Protein AF-A0A7S1F5T5-F1 (afdb_monomer)

pLDDT: mean 71.56, std 17.37, range [38.38, 96.25]

Mean predicted aligned error: 17.56 Å

Sequence (233 aa):
KTSRLALTGWRGLLNVFAMARTAHLLMALTLHSAGLVGAMKEPLITADAAYTTGAVFLDLVDIVKGKVVSAAEPLLTNIPAEHRESLSAGFTSAQVAALQVKATLVVNSAPVVSVITAKADEVTAFVAGRLEELSPNSKGLVPKNTADFVVFAAYMLVFVLTCLNISFRVLRFVFCSCLCRCCCKKRAPKEKKVKDVKPVPASVQKAEAAMGKKEAPKAANPPKPHSKKKQAK

Organism: Noctiluca scintillans (NCBI:txid2966)

Structure (mmCIF, N/CA/C/O backbone):
data_AF-A0A7S1F5T5-F1
#
_entry.id   AF-A0A7S1F5T5-F1
#
loop_
_atom_site.group_PDB
_atom_site.id
_atom_site.type_symbol
_atom_site.label_atom_id
_atom_site.label_alt_id
_atom_site.label_comp_id
_atom_site.label_asym_id
_atom_site.label_entity_id
_atom_site.label_seq_id
_atom_site.pdbx_PDB_ins_code
_atom_site.Cartn_x
_atom_site.Cartn_y
_atom_site.Cartn_z
_atom_site.occupancy
_atom_site.B_iso_or_equiv
_atom_site.auth_seq_id
_atom_site.auth_comp_id
_atom_site.auth_asym_id
_atom_site.auth_atom_id
_atom_site.pdbx_PDB_model_num
ATOM 1 N N . LYS A 1 1 ? -45.971 17.306 -8.514 1.00 50.94 1 LYS A N 1
ATOM 2 C CA . LYS A 1 1 ? -44.704 17.826 -9.096 1.00 50.94 1 LYS A CA 1
ATOM 3 C C . LYS A 1 1 ? -43.490 17.667 -8.162 1.00 50.94 1 LYS A C 1
ATOM 5 O O . LYS A 1 1 ? -42.379 17.627 -8.661 1.00 50.94 1 LYS A O 1
ATOM 10 N N . THR A 1 2 ? -43.671 17.472 -6.853 1.00 49.19 2 THR A N 1
ATOM 11 C CA . THR A 1 2 ? -42.594 17.359 -5.844 1.00 49.19 2 THR A CA 1
ATOM 12 C C . THR A 1 2 ? -41.838 16.021 -5.803 1.00 49.19 2 THR A C 1
ATOM 14 O O . THR A 1 2 ? -40.749 15.953 -5.249 1.00 49.19 2 THR A O 1
ATOM 17 N N . SER A 1 3 ? -42.336 14.954 -6.433 1.00 48.75 3 SER A N 1
ATOM 18 C CA . SER A 1 3 ? -41.695 13.627 -6.408 1.00 48.75 3 SER A CA 1
ATOM 19 C C . SER A 1 3 ? -40.540 13.428 -7.404 1.00 48.75 3 SER A C 1
ATOM 21 O O . SER A 1 3 ? -39.858 12.411 -7.323 1.00 48.75 3 SER A O 1
ATOM 23 N N . ARG A 1 4 ? -40.283 14.370 -8.328 1.00 50.44 4 ARG A N 1
ATOM 24 C CA . ARG A 1 4 ? -39.157 14.263 -9.284 1.00 50.44 4 ARG A CA 1
ATOM 25 C C . ARG A 1 4 ? -37.827 14.818 -8.758 1.00 50.44 4 ARG A C 1
ATOM 27 O O . ARG A 1 4 ? -36.795 14.465 -9.310 1.00 50.44 4 ARG A O 1
ATOM 34 N N . LEU A 1 5 ? -37.831 15.609 -7.682 1.00 51.16 5 LEU A N 1
ATOM 35 C CA . LEU A 1 5 ? -36.608 16.202 -7.114 1.00 51.16 5 LEU A CA 1
ATOM 36 C C . LEU A 1 5 ? -35.839 15.259 -6.169 1.00 51.16 5 LEU A C 1
ATOM 38 O O . LEU A 1 5 ? -34.647 15.442 -5.969 1.00 51.16 5 LEU A O 1
ATOM 42 N N . ALA A 1 6 ? -36.472 14.209 -5.635 1.00 51.22 6 ALA A N 1
ATOM 43 C CA . ALA A 1 6 ? -35.798 13.261 -4.736 1.00 51.22 6 ALA A CA 1
ATOM 44 C C . ALA A 1 6 ? -34.935 12.208 -5.469 1.00 51.22 6 ALA A C 1
ATOM 46 O O . ALA A 1 6 ? -34.083 11.567 -4.859 1.00 51.22 6 ALA A O 1
ATOM 47 N N . LEU A 1 7 ? -35.139 12.016 -6.777 1.00 51.56 7 LEU A N 1
ATOM 48 C CA . LEU A 1 7 ? -34.449 10.984 -7.564 1.00 51.56 7 LEU A CA 1
ATOM 49 C C . LEU A 1 7 ? -33.056 11.410 -8.056 1.00 51.56 7 LEU A C 1
ATOM 51 O O . LEU A 1 7 ? -32.227 10.548 -8.340 1.00 51.56 7 LEU A O 1
ATOM 55 N N . THR A 1 8 ? -32.764 12.710 -8.126 1.00 52.06 8 THR A N 1
ATOM 56 C CA . THR A 1 8 ? -31.461 13.221 -8.584 1.00 52.06 8 THR A CA 1
ATOM 57 C C . THR A 1 8 ? -30.376 13.117 -7.509 1.00 52.06 8 THR A C 1
ATOM 59 O O . THR A 1 8 ? -29.245 12.763 -7.835 1.00 52.06 8 THR A O 1
ATOM 62 N N . GLY A 1 9 ? -30.714 13.286 -6.224 1.00 51.28 9 GLY A N 1
ATOM 63 C CA . GLY A 1 9 ? -29.760 13.118 -5.115 1.00 51.28 9 GLY A CA 1
ATOM 64 C C . GLY A 1 9 ? -29.233 11.683 -4.946 1.00 51.28 9 GLY A C 1
ATOM 65 O O . GLY A 1 9 ? -28.115 11.473 -4.483 1.00 51.28 9 GLY A O 1
ATOM 66 N N . TRP A 1 10 ? -29.993 10.673 -5.381 1.00 52.78 10 TRP A N 1
ATOM 67 C CA . TRP A 1 10 ? -29.592 9.264 -5.261 1.00 52.78 10 TRP A CA 1
ATOM 68 C C . TRP A 1 10 ? -28.560 8.807 -6.298 1.00 52.78 10 TRP A C 1
ATOM 70 O O . TRP A 1 10 ? -27.804 7.876 -6.020 1.00 52.78 10 TRP A O 1
ATOM 80 N N . ARG A 1 11 ? -28.468 9.469 -7.460 1.00 53.84 11 ARG A N 1
ATOM 81 C CA . ARG A 1 11 ? -27.432 9.150 -8.459 1.00 53.84 11 ARG A CA 1
ATOM 82 C C . ARG A 1 11 ? -26.030 9.570 -8.004 1.00 53.84 11 ARG A C 1
ATOM 84 O O . ARG A 1 11 ? -25.077 8.861 -8.304 1.00 53.84 11 ARG A O 1
ATOM 91 N N . GLY A 1 12 ? -25.906 10.646 -7.222 1.00 55.09 12 GLY A N 1
ATOM 92 C CA . GLY A 1 12 ? -24.616 11.082 -6.669 1.00 55.09 12 GLY A CA 1
ATOM 93 C C . GLY A 1 12 ? -24.019 10.075 -5.679 1.00 55.09 12 GLY A C 1
ATOM 94 O O . GLY A 1 12 ? -22.840 9.747 -5.762 1.00 55.09 12 GLY A O 1
ATOM 95 N N . LEU A 1 13 ? -24.849 9.500 -4.802 1.00 54.44 13 LEU A N 1
ATOM 96 C CA . LEU A 1 13 ? -24.412 8.500 -3.818 1.00 54.44 13 LEU A CA 1
ATOM 97 C C . LEU A 1 13 ? -23.950 7.184 -4.462 1.00 54.44 13 LEU A C 1
ATOM 99 O O . LEU A 1 13 ? -23.000 6.573 -3.982 1.00 54.44 13 LEU A O 1
ATOM 103 N N . LEU A 1 14 ? -24.570 6.759 -5.568 1.00 55.41 14 LEU A N 1
ATOM 104 C CA . LEU A 1 14 ? -24.138 5.565 -6.306 1.00 55.41 14 LEU A CA 1
ATOM 105 C C . LEU A 1 14 ? -22.739 5.728 -6.923 1.00 55.41 14 LEU A C 1
ATOM 107 O O . LEU A 1 14 ? -21.976 4.764 -6.925 1.00 55.41 14 LEU A O 1
ATOM 111 N N . ASN A 1 15 ? -22.369 6.937 -7.358 1.00 58.38 15 ASN A N 1
ATOM 112 C CA . ASN A 1 15 ? -21.024 7.214 -7.869 1.00 58.38 15 ASN A CA 1
ATOM 113 C C . ASN A 1 15 ? -19.963 7.202 -6.760 1.00 58.38 15 ASN A C 1
ATOM 115 O O . ASN A 1 15 ? -18.868 6.695 -6.983 1.00 58.38 15 ASN A O 1
ATOM 119 N N . VAL A 1 16 ? -20.289 7.669 -5.550 1.00 59.72 16 VAL A N 1
ATOM 120 C CA . VAL A 1 16 ? -19.374 7.575 -4.395 1.00 59.72 16 VAL A CA 1
ATOM 121 C C . VAL A 1 16 ? -19.143 6.114 -4.000 1.00 59.72 16 VAL A C 1
ATOM 123 O O . VAL A 1 16 ? -18.013 5.724 -3.727 1.00 59.72 16 VAL A O 1
ATOM 126 N N . PHE A 1 17 ? -20.177 5.269 -4.050 1.00 58.19 17 PHE A N 1
ATOM 127 C CA . PHE A 1 17 ? -20.016 3.830 -3.821 1.00 58.19 17 PHE A CA 1
ATOM 128 C C . PHE A 1 17 ? -19.243 3.125 -4.939 1.00 58.19 17 PHE A C 1
ATOM 130 O O . PHE A 1 17 ?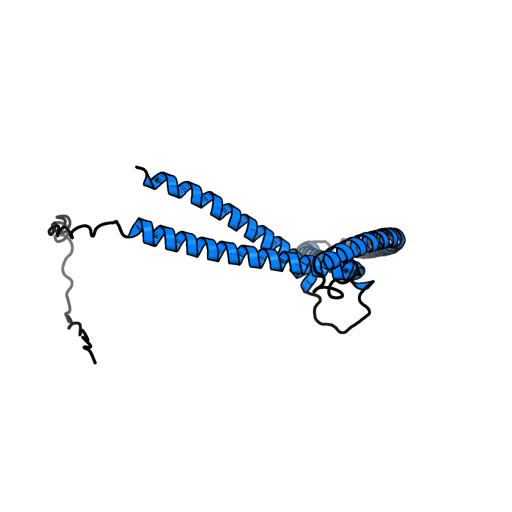 -18.494 2.197 -4.645 1.00 58.19 17 PHE A O 1
ATOM 137 N N . ALA A 1 18 ? -19.394 3.546 -6.198 1.00 64.25 18 ALA A N 1
ATOM 138 C CA . ALA A 1 18 ? -18.599 3.023 -7.308 1.00 64.25 18 ALA A CA 1
ATOM 139 C C . ALA A 1 18 ? -17.115 3.394 -7.156 1.00 64.25 18 ALA A C 1
ATOM 141 O O . ALA A 1 18 ? -16.267 2.516 -7.280 1.00 64.25 18 ALA A O 1
ATOM 142 N N . MET A 1 19 ? -16.821 4.644 -6.780 1.00 66.44 19 MET A N 1
ATOM 143 C CA . MET A 1 19 ? -15.468 5.127 -6.475 1.00 66.44 19 MET A CA 1
ATOM 144 C C . MET A 1 19 ? -14.861 4.430 -5.249 1.00 66.44 19 MET A C 1
ATOM 146 O O . MET A 1 19 ? -13.696 4.055 -5.255 1.00 66.44 19 MET A O 1
ATOM 150 N N . ALA A 1 20 ? -15.650 4.192 -4.198 1.00 62.16 20 ALA A N 1
ATOM 151 C CA . ALA A 1 20 ? -15.191 3.440 -3.032 1.00 62.16 20 ALA A CA 1
ATOM 152 C C . ALA A 1 20 ? -14.924 1.967 -3.374 1.00 62.16 20 ALA A C 1
ATOM 154 O O . ALA A 1 20 ? -14.008 1.367 -2.825 1.00 62.16 20 ALA A O 1
ATOM 155 N N . ARG A 1 21 ? -15.689 1.379 -4.305 1.00 67.88 21 ARG A N 1
ATOM 156 C CA . ARG A 1 21 ? -15.453 0.018 -4.807 1.00 67.88 21 ARG A CA 1
ATOM 157 C C . ARG A 1 21 ? -14.204 -0.070 -5.669 1.00 67.88 21 ARG A C 1
ATOM 159 O O . ARG A 1 21 ? -13.474 -1.040 -5.527 1.00 67.88 21 ARG A O 1
ATOM 166 N N . THR A 1 22 ? -13.952 0.908 -6.536 1.00 68.75 22 THR A N 1
ATOM 167 C CA . THR A 1 22 ? -12.720 0.945 -7.332 1.00 68.75 22 THR A CA 1
ATOM 168 C C . THR A 1 22 ? -11.509 1.220 -6.451 1.00 68.75 22 THR A C 1
ATOM 170 O O . THR A 1 22 ? -10.505 0.544 -6.620 1.00 68.75 22 THR A O 1
ATOM 173 N N . ALA A 1 23 ? -11.616 2.096 -5.447 1.00 65.00 23 ALA A N 1
ATOM 174 C CA . ALA A 1 23 ? -10.567 2.304 -4.448 1.00 65.00 23 ALA A CA 1
ATOM 175 C C . ALA A 1 23 ? -10.324 1.051 -3.591 1.00 65.00 23 ALA A C 1
ATOM 177 O O . ALA A 1 23 ? -9.176 0.690 -3.357 1.00 65.00 23 ALA A O 1
ATOM 178 N N . HIS A 1 24 ? -11.379 0.334 -3.181 1.00 56.94 24 HIS A N 1
ATOM 179 C CA . HIS A 1 24 ? -11.231 -0.952 -2.496 1.00 56.94 24 HIS A CA 1
ATOM 180 C C . HIS A 1 24 ? -10.644 -2.030 -3.396 1.00 56.94 24 HIS A C 1
ATOM 182 O O . HIS A 1 24 ? -9.874 -2.835 -2.900 1.00 56.94 24 HIS A O 1
ATOM 188 N N . LEU A 1 25 ? -10.981 -2.063 -4.686 1.00 62.38 25 LEU A N 1
ATOM 189 C CA . LEU A 1 25 ? -10.372 -2.993 -5.632 1.00 62.38 25 LEU A CA 1
ATOM 190 C C . LEU A 1 25 ? -8.906 -2.643 -5.876 1.00 62.38 25 LEU A C 1
ATOM 192 O O . LEU A 1 25 ? -8.101 -3.557 -5.929 1.00 62.38 25 LEU A O 1
ATOM 196 N N . LEU A 1 26 ? -8.541 -1.360 -5.940 1.00 61.84 26 LEU A N 1
ATOM 197 C CA . LEU A 1 26 ? -7.146 -0.931 -6.052 1.00 61.84 26 LEU A CA 1
ATOM 198 C C . LEU A 1 26 ? -6.357 -1.290 -4.786 1.00 61.84 26 LEU A C 1
ATOM 200 O O . LEU A 1 26 ? -5.285 -1.868 -4.887 1.00 61.84 26 LEU A O 1
ATOM 204 N N . MET A 1 27 ? -6.924 -1.023 -3.606 1.00 63.75 27 MET A N 1
ATOM 205 C CA . MET A 1 27 ? -6.336 -1.386 -2.311 1.00 63.75 27 MET A CA 1
ATOM 206 C C . MET A 1 27 ? -6.298 -2.900 -2.093 1.00 63.75 27 MET A C 1
ATOM 208 O O . MET A 1 27 ? -5.375 -3.409 -1.479 1.00 63.75 27 MET A O 1
ATOM 212 N N . ALA A 1 28 ? -7.284 -3.646 -2.592 1.00 56.03 28 ALA A N 1
ATOM 213 C CA . ALA A 1 28 ? -7.287 -5.103 -2.546 1.00 56.03 28 ALA A CA 1
ATOM 214 C C . ALA A 1 28 ? -6.322 -5.700 -3.570 1.00 56.03 28 ALA A C 1
ATOM 216 O O . ALA A 1 28 ? -5.812 -6.782 -3.314 1.00 56.03 28 ALA A O 1
ATOM 217 N N . LEU A 1 29 ? -6.054 -5.016 -4.687 1.00 52.31 29 LEU A N 1
ATOM 218 C CA . LEU A 1 29 ? -5.034 -5.399 -5.660 1.00 52.31 29 LEU A CA 1
ATOM 219 C C . LEU A 1 29 ? -3.632 -5.150 -5.089 1.00 52.31 29 LEU A C 1
ATOM 221 O O . LEU A 1 29 ? -2.780 -6.021 -5.218 1.00 52.31 29 LEU A O 1
ATOM 225 N N . THR A 1 30 ? -3.418 -4.030 -4.384 1.00 53.22 30 THR A N 1
ATOM 226 C CA . THR A 1 30 ? -2.159 -3.767 -3.664 1.00 53.22 30 THR A CA 1
ATOM 227 C C . THR A 1 30 ? -1.983 -4.684 -2.448 1.00 53.22 30 THR A C 1
ATOM 229 O O . THR A 1 30 ? -0.871 -5.138 -2.182 1.00 53.22 30 THR A O 1
ATOM 232 N N . LEU A 1 31 ? -3.065 -5.045 -1.744 1.00 44.75 31 LEU A N 1
ATOM 233 C CA . LEU A 1 31 ? -3.016 -6.058 -0.682 1.00 44.75 31 LEU A CA 1
ATOM 234 C C . LEU A 1 31 ? -2.881 -7.487 -1.221 1.00 44.75 31 LEU A C 1
ATOM 236 O O . LEU A 1 31 ? -2.233 -8.292 -0.572 1.00 44.75 31 LEU A O 1
ATOM 240 N N . HIS A 1 32 ? -3.446 -7.834 -2.383 1.00 46.59 32 HIS A N 1
ATOM 241 C CA . HIS A 1 32 ? -3.243 -9.156 -2.993 1.00 46.59 32 HIS A CA 1
ATOM 242 C C . HIS A 1 32 ? -1.825 -9.314 -3.538 1.00 46.59 32 HIS A C 1
ATOM 244 O O . HIS A 1 32 ? -1.282 -10.410 -3.444 1.00 46.59 32 HIS A O 1
ATOM 250 N N . SER A 1 33 ? -1.183 -8.239 -4.014 1.00 45.12 33 SER A N 1
ATOM 251 C CA . SER A 1 33 ? 0.262 -8.271 -4.276 1.00 45.12 33 SER A CA 1
ATOM 252 C C . SER A 1 33 ? 1.097 -8.420 -2.999 1.00 45.12 33 SER A C 1
ATOM 254 O O . SER A 1 33 ? 2.216 -8.907 -3.074 1.00 45.12 33 SER A O 1
ATOM 256 N N . ALA A 1 34 ? 0.557 -8.059 -1.830 1.00 43.69 34 ALA A N 1
ATOM 257 C CA . ALA A 1 34 ? 1.196 -8.307 -0.534 1.00 43.69 34 ALA A CA 1
ATOM 258 C C . ALA A 1 34 ? 0.808 -9.666 0.095 1.00 43.69 34 ALA A C 1
ATOM 260 O O . ALA A 1 34 ? 1.515 -10.162 0.964 1.00 43.69 34 ALA A O 1
ATOM 261 N N . GLY A 1 35 ? -0.308 -10.274 -0.327 1.00 38.38 35 GLY A N 1
ATOM 262 C CA . GLY A 1 35 ? -0.918 -11.457 0.291 1.00 38.38 35 GLY A CA 1
ATOM 263 C C . GLY A 1 35 ? -0.705 -12.782 -0.447 1.00 38.38 35 GLY A C 1
ATOM 264 O O . GLY A 1 35 ? -1.136 -13.815 0.057 1.00 38.38 35 GLY A O 1
ATOM 265 N N . LEU A 1 36 ? -0.044 -12.790 -1.613 1.00 39.41 36 LEU A N 1
ATOM 266 C CA . LEU A 1 36 ? 0.298 -14.033 -2.325 1.00 39.41 36 LEU A CA 1
ATOM 267 C C . LEU A 1 36 ? 1.566 -14.731 -1.790 1.00 39.41 36 LEU A C 1
ATOM 269 O O . LEU A 1 36 ? 1.992 -15.735 -2.353 1.00 39.41 36 LEU A O 1
ATOM 273 N N . VAL A 1 37 ? 2.154 -14.235 -0.697 1.00 45.84 37 VAL A N 1
ATOM 274 C CA . VAL A 1 37 ? 3.336 -14.819 -0.038 1.00 45.84 37 VAL A CA 1
ATOM 275 C C . VAL A 1 37 ? 2.926 -15.376 1.324 1.00 45.84 37 VAL A C 1
ATOM 277 O O . VAL A 1 37 ? 3.323 -14.899 2.380 1.00 45.84 37 VAL A O 1
ATOM 280 N N . GLY A 1 38 ? 2.039 -16.365 1.299 1.00 42.47 38 GLY A N 1
ATOM 281 C CA . GLY A 1 38 ? 1.453 -16.946 2.502 1.00 42.47 38 GLY A CA 1
ATOM 282 C C . GLY A 1 38 ? 1.386 -18.461 2.442 1.00 42.47 38 GLY A C 1
ATOM 283 O O . GLY A 1 38 ? 0.304 -19.000 2.631 1.00 42.47 38 GLY A O 1
ATOM 284 N N . ALA A 1 39 ? 2.502 -19.133 2.137 1.00 42.06 39 ALA A N 1
ATOM 285 C CA . ALA A 1 39 ? 2.738 -20.538 2.495 1.00 42.06 39 ALA A CA 1
ATOM 286 C C . ALA A 1 39 ? 4.144 -21.007 2.075 1.00 42.06 39 ALA A C 1
ATOM 288 O O . ALA A 1 39 ? 4.245 -21.828 1.174 1.00 42.06 39 ALA A O 1
ATOM 289 N N . MET A 1 40 ? 5.221 -20.550 2.723 1.00 40.50 40 MET A N 1
ATOM 290 C CA . MET A 1 40 ? 6.436 -21.366 2.900 1.00 40.50 40 MET A CA 1
ATOM 291 C C . MET A 1 40 ? 7.117 -21.010 4.229 1.00 40.50 40 MET A C 1
ATOM 293 O O . MET A 1 40 ? 7.079 -19.868 4.670 1.00 40.50 40 MET A O 1
ATOM 297 N N . LYS A 1 41 ? 7.631 -22.053 4.890 1.00 38.53 41 LYS A N 1
ATOM 298 C CA . LYS A 1 41 ? 8.179 -22.099 6.256 1.00 38.53 41 LYS A CA 1
ATOM 299 C C . LYS A 1 41 ? 9.201 -20.999 6.558 1.00 38.53 41 LYS A C 1
ATOM 301 O O . LYS A 1 41 ? 10.011 -20.676 5.701 1.00 38.53 41 LYS A O 1
ATOM 306 N N . GLU A 1 42 ? 9.158 -20.542 7.812 1.00 45.47 4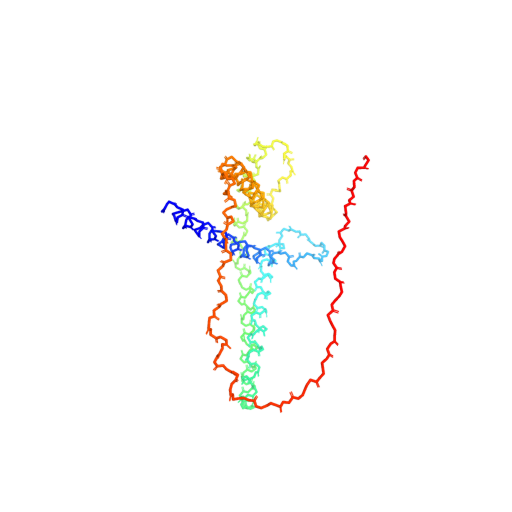2 GLU A N 1
ATOM 307 C CA . GLU A 1 42 ? 10.038 -19.573 8.487 1.00 45.47 42 GLU A CA 1
ATOM 308 C C . GLU A 1 42 ? 11.456 -19.443 7.903 1.00 45.47 42 GLU A C 1
ATOM 310 O O . GLU A 1 42 ? 12.244 -20.393 7.938 1.00 45.47 42 GLU A O 1
ATOM 315 N N . PRO A 1 43 ? 11.820 -18.212 7.510 1.00 40.25 43 PRO A N 1
ATOM 316 C CA . PRO A 1 43 ? 13.066 -17.620 7.978 1.00 40.25 43 PRO A CA 1
ATOM 317 C C . PRO A 1 43 ? 12.848 -16.199 8.542 1.00 40.25 43 PRO A C 1
ATOM 319 O O . PRO A 1 43 ? 11.820 -15.562 8.340 1.00 40.25 43 PRO A O 1
ATOM 322 N N . LEU A 1 44 ? 13.819 -15.741 9.333 1.00 39.12 44 LEU A N 1
ATOM 323 C CA . LEU A 1 44 ? 13.809 -14.540 10.179 1.00 39.12 44 LEU A CA 1
ATOM 324 C C . LEU A 1 44 ? 13.261 -13.258 9.490 1.00 39.12 44 LEU A C 1
ATOM 326 O O . LEU A 1 44 ? 13.849 -12.720 8.553 1.00 39.12 44 LEU A O 1
ATOM 330 N N . ILE A 1 45 ? 12.158 -12.728 10.035 1.00 47.09 45 ILE A N 1
ATOM 331 C CA . ILE A 1 45 ? 11.192 -11.803 9.401 1.00 47.09 45 ILE A CA 1
ATOM 332 C C . ILE A 1 45 ? 11.484 -10.314 9.682 1.00 47.09 45 ILE A C 1
ATOM 334 O O . ILE A 1 45 ? 10.626 -9.596 10.180 1.00 47.09 45 ILE A O 1
ATOM 338 N N . THR A 1 46 ? 12.671 -9.784 9.386 1.00 46.94 46 THR A N 1
ATOM 339 C CA . THR A 1 46 ? 12.837 -8.306 9.450 1.00 46.94 46 THR A CA 1
ATOM 340 C C . THR A 1 46 ? 13.625 -7.703 8.299 1.00 46.94 46 THR A C 1
ATOM 342 O O . THR A 1 46 ? 13.269 -6.624 7.831 1.00 46.94 46 THR A O 1
ATOM 345 N N . ALA A 1 47 ? 14.604 -8.416 7.743 1.00 46.19 47 ALA A N 1
ATOM 346 C CA . ALA A 1 47 ? 15.226 -8.021 6.477 1.00 46.19 47 ALA A CA 1
ATOM 347 C C . ALA A 1 47 ? 14.385 -8.446 5.260 1.00 46.19 47 ALA A C 1
ATOM 349 O O . ALA A 1 47 ? 14.431 -7.796 4.214 1.00 46.19 47 ALA A O 1
ATOM 350 N N . ASP A 1 48 ? 13.581 -9.505 5.405 1.00 47.31 48 ASP A N 1
ATOM 351 C CA . ASP A 1 48 ? 12.910 -10.113 4.265 1.00 47.31 48 ASP A CA 1
ATOM 352 C C . ASP A 1 48 ? 11.795 -9.227 3.713 1.00 47.31 48 ASP A C 1
ATOM 354 O O . ASP A 1 48 ? 11.693 -9.115 2.509 1.00 47.31 48 ASP A O 1
ATOM 358 N N . ALA A 1 49 ? 11.030 -8.470 4.509 1.00 47.06 49 ALA A N 1
ATOM 359 C CA . ALA A 1 49 ? 9.918 -7.656 3.984 1.00 47.06 49 ALA A CA 1
ATOM 360 C C . ALA A 1 49 ? 10.353 -6.575 2.959 1.00 47.06 49 ALA A C 1
ATOM 362 O O . ALA A 1 49 ? 9.641 -6.311 1.982 1.00 47.06 49 ALA A O 1
ATOM 363 N N . ALA A 1 50 ? 11.547 -5.993 3.127 1.00 45.50 50 ALA A N 1
ATOM 364 C CA . ALA A 1 50 ? 12.132 -5.050 2.165 1.00 45.50 50 ALA A CA 1
ATOM 365 C C . ALA A 1 50 ? 12.681 -5.771 0.918 1.00 45.50 50 ALA A C 1
ATOM 367 O O . ALA A 1 50 ? 12.512 -5.303 -0.209 1.00 45.50 50 ALA A O 1
ATOM 368 N N . TYR A 1 51 ? 13.260 -6.960 1.100 1.00 48.75 51 TYR A N 1
ATOM 369 C CA . TYR A 1 51 ? 13.635 -7.840 -0.009 1.00 48.75 51 TYR A CA 1
ATOM 370 C C . TYR A 1 51 ? 12.412 -8.436 -0.728 1.00 48.75 51 TYR A C 1
ATOM 372 O O . TYR A 1 51 ? 12.458 -8.650 -1.936 1.00 48.75 51 TYR A O 1
ATOM 380 N N . THR A 1 52 ? 11.284 -8.598 -0.035 1.00 51.03 52 THR A N 1
ATOM 381 C CA . THR A 1 52 ? 10.029 -9.163 -0.542 1.00 51.03 52 THR A CA 1
ATOM 382 C C . THR A 1 52 ? 9.289 -8.132 -1.380 1.00 51.03 52 THR A C 1
ATOM 384 O O . THR A 1 52 ? 8.720 -8.474 -2.406 1.00 51.03 52 THR A O 1
ATOM 387 N N . THR A 1 53 ? 9.346 -6.843 -1.029 1.00 51.25 53 THR A N 1
ATOM 388 C CA . THR A 1 53 ? 8.870 -5.779 -1.935 1.00 51.25 53 THR A CA 1
ATOM 389 C C . THR A 1 53 ? 9.727 -5.708 -3.197 1.00 51.25 53 THR A C 1
ATOM 391 O O . THR A 1 53 ? 9.186 -5.544 -4.290 1.00 51.25 53 THR A O 1
ATOM 394 N N . GLY A 1 54 ? 11.041 -5.933 -3.075 1.00 54.81 54 GLY A N 1
ATOM 395 C CA . GLY A 1 54 ? 11.913 -6.204 -4.218 1.00 54.81 54 GLY A CA 1
ATOM 396 C C . GLY A 1 54 ? 11.442 -7.413 -5.035 1.00 54.81 54 GLY A C 1
ATOM 397 O O . GLY A 1 54 ? 11.315 -7.301 -6.250 1.00 54.81 54 GLY A O 1
ATOM 398 N N . ALA A 1 55 ? 11.104 -8.527 -4.383 1.00 58.34 55 ALA A N 1
ATOM 399 C CA . ALA A 1 55 ? 10.577 -9.732 -5.023 1.00 58.34 55 ALA A CA 1
ATOM 400 C C . ALA A 1 55 ? 9.238 -9.486 -5.737 1.00 58.34 55 ALA A C 1
ATOM 402 O O . ALA A 1 55 ? 9.081 -9.932 -6.861 1.00 58.34 55 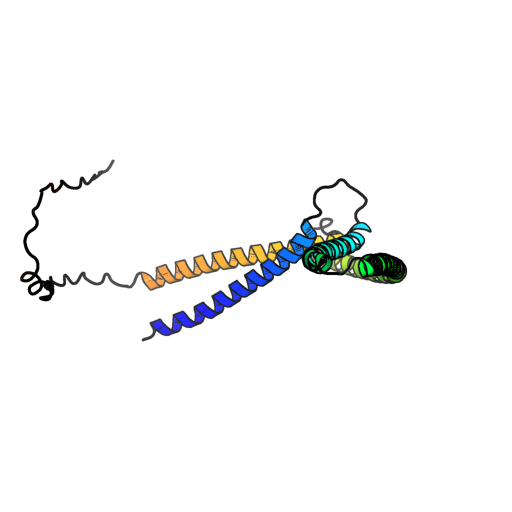ALA A O 1
ATOM 403 N N . VAL A 1 56 ? 8.327 -8.680 -5.183 1.00 57.62 56 VAL A N 1
ATOM 404 C CA . VAL A 1 56 ? 7.068 -8.292 -5.851 1.00 57.62 56 VAL A CA 1
ATOM 405 C C . VAL A 1 56 ? 7.338 -7.455 -7.104 1.00 57.62 56 VAL A C 1
ATOM 407 O O . VAL A 1 56 ? 6.689 -7.642 -8.133 1.00 57.62 56 VAL A O 1
ATOM 410 N N . PHE A 1 57 ? 8.311 -6.541 -7.056 1.00 60.25 57 PHE A N 1
ATOM 411 C CA . PHE A 1 57 ? 8.747 -5.818 -8.252 1.00 60.25 57 PHE A CA 1
ATOM 412 C C . PHE A 1 57 ? 9.405 -6.749 -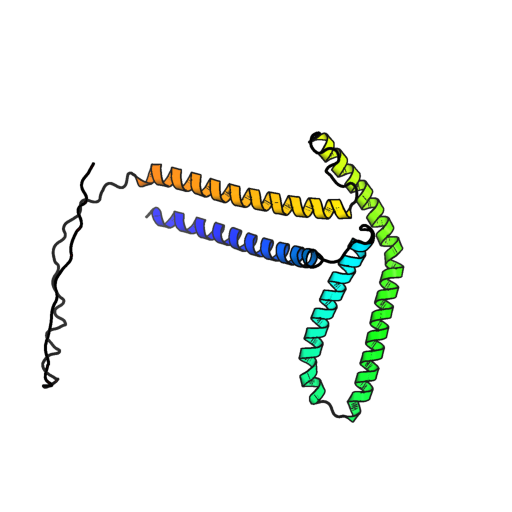9.274 1.00 60.25 57 PHE A C 1
ATOM 414 O O . PHE A 1 57 ? 9.192 -6.577 -10.472 1.00 60.25 57 PHE A O 1
ATOM 421 N N . LEU A 1 58 ? 10.187 -7.732 -8.823 1.00 68.31 58 LEU A N 1
ATOM 422 C CA . LEU A 1 58 ? 10.796 -8.742 -9.687 1.00 68.31 58 LEU A CA 1
ATOM 423 C C . LEU A 1 58 ? 9.734 -9.641 -10.333 1.00 68.31 58 LEU A C 1
ATOM 425 O O . LEU A 1 58 ? 9.775 -9.804 -11.547 1.00 68.31 58 LEU A O 1
ATOM 429 N N . ASP A 1 59 ? 8.736 -10.092 -9.579 1.00 71.88 59 ASP A N 1
ATOM 430 C CA . ASP A 1 59 ? 7.589 -10.859 -10.069 1.00 71.88 59 ASP A CA 1
ATOM 431 C C . ASP A 1 59 ? 6.767 -10.046 -11.069 1.00 71.88 59 ASP A C 1
ATOM 433 O O . ASP A 1 59 ? 6.376 -10.551 -12.119 1.00 71.88 59 ASP A O 1
ATOM 437 N N . LEU A 1 60 ? 6.537 -8.755 -10.804 1.00 62.56 60 LEU A N 1
ATOM 438 C CA . LEU A 1 60 ? 5.858 -7.873 -11.752 1.00 62.56 60 LEU A CA 1
ATOM 439 C C . LEU A 1 60 ? 6.672 -7.718 -13.041 1.00 62.56 60 LEU A C 1
ATOM 441 O O . LEU A 1 60 ? 6.113 -7.769 -14.137 1.00 62.56 60 LEU A O 1
ATOM 445 N N . VAL A 1 61 ? 7.993 -7.561 -12.922 1.00 69.94 61 VAL A N 1
ATOM 446 C CA . VAL A 1 61 ? 8.908 -7.524 -14.067 1.00 69.94 61 VAL A CA 1
ATOM 447 C C . VAL A 1 61 ? 8.870 -8.842 -14.832 1.00 69.94 61 VAL A C 1
ATOM 449 O O . VAL A 1 61 ? 8.867 -8.806 -16.059 1.00 69.94 61 VAL A O 1
ATOM 452 N N . ASP A 1 62 ? 8.789 -9.985 -14.160 1.00 75.56 62 ASP A N 1
ATOM 453 C CA . ASP A 1 62 ? 8.745 -11.295 -14.805 1.00 75.56 62 ASP A CA 1
ATOM 454 C C . ASP A 1 62 ? 7.380 -11.578 -15.453 1.00 75.56 62 ASP A C 1
ATOM 456 O O . ASP A 1 62 ? 7.333 -12.107 -16.563 1.00 75.56 62 ASP A O 1
ATOM 460 N N . ILE A 1 63 ? 6.270 -11.104 -14.874 1.00 71.81 63 ILE A N 1
ATOM 461 C CA . ILE A 1 63 ? 4.944 -11.103 -15.516 1.00 71.81 63 ILE A CA 1
ATOM 462 C C . ILE A 1 63 ? 4.959 -10.233 -16.778 1.00 71.81 63 ILE A C 1
ATOM 464 O O . ILE A 1 63 ? 4.439 -10.633 -17.824 1.00 71.81 63 ILE A O 1
ATOM 468 N N . VAL A 1 64 ? 5.546 -9.035 -16.700 1.00 70.69 64 VAL A N 1
ATOM 469 C CA . VAL A 1 64 ? 5.666 -8.132 -17.852 1.00 70.69 64 VAL A CA 1
ATOM 470 C C . VAL A 1 64 ? 6.573 -8.749 -18.910 1.00 70.69 64 VAL A C 1
ATOM 472 O O . VAL A 1 64 ? 6.190 -8.776 -20.075 1.00 70.69 64 VAL A O 1
ATOM 475 N N . LYS A 1 65 ? 7.719 -9.321 -18.527 1.00 75.50 65 LYS A N 1
ATOM 476 C CA . LYS A 1 65 ? 8.597 -10.056 -19.443 1.00 75.50 65 LYS A CA 1
ATOM 477 C C . LYS A 1 65 ? 7.872 -11.219 -20.096 1.00 75.50 65 LYS A C 1
ATOM 479 O O . LYS A 1 65 ? 7.947 -11.330 -21.308 1.00 75.50 65 LYS A O 1
ATOM 484 N N . GLY A 1 66 ? 7.133 -12.039 -19.351 1.00 77.31 66 GLY A N 1
ATOM 485 C CA . GLY A 1 66 ? 6.370 -13.155 -19.914 1.00 77.31 66 GLY A CA 1
ATOM 486 C C . GLY A 1 66 ? 5.355 -12.690 -20.963 1.00 77.31 66 GLY A C 1
ATOM 487 O O . GLY A 1 66 ? 5.237 -13.292 -22.030 1.00 77.31 66 GLY A O 1
ATOM 488 N N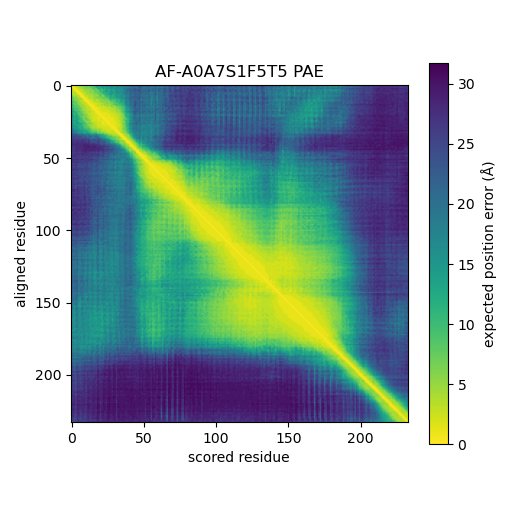 . LYS A 1 67 ? 4.680 -11.560 -20.718 1.00 78.56 67 LYS A N 1
ATOM 489 C CA . LYS A 1 67 ? 3.761 -10.942 -21.690 1.00 78.56 67 LYS A CA 1
ATOM 490 C C . LYS A 1 67 ? 4.474 -10.340 -22.899 1.00 78.56 67 LYS A C 1
ATOM 492 O O . LYS A 1 67 ? 3.979 -10.454 -24.013 1.00 78.56 67 LYS A O 1
ATOM 497 N N . VAL A 1 68 ? 5.626 -9.707 -22.696 1.00 77.00 68 VAL A N 1
ATOM 498 C CA . VAL A 1 68 ? 6.426 -9.134 -23.786 1.00 77.00 68 VAL A CA 1
ATOM 499 C C . VAL A 1 68 ? 7.036 -10.240 -24.645 1.00 77.00 68 VAL A C 1
ATOM 501 O O . VAL A 1 68 ? 6.977 -10.147 -25.863 1.00 77.00 68 VAL A O 1
ATOM 504 N N . VAL A 1 69 ? 7.559 -11.306 -24.036 1.00 81.25 69 VAL A N 1
ATOM 505 C CA . VAL A 1 69 ? 8.133 -12.466 -24.730 1.00 81.25 69 VAL A CA 1
ATOM 506 C C . VAL A 1 69 ? 7.058 -13.185 -25.539 1.00 81.25 69 VAL A C 1
ATOM 508 O O . VAL A 1 69 ? 7.248 -13.374 -26.734 1.00 81.25 69 VAL A O 1
ATOM 511 N N . SER A 1 70 ? 5.899 -13.481 -24.942 1.00 85.00 70 SER A N 1
ATOM 512 C CA . SER A 1 70 ? 4.782 -14.111 -25.668 1.00 85.00 70 SER A CA 1
ATOM 513 C C . SER A 1 70 ? 4.224 -13.239 -26.800 1.00 85.00 70 SER A C 1
ATOM 515 O O . SER A 1 70 ? 3.802 -13.763 -27.828 1.00 85.00 70 SER A O 1
ATOM 517 N N . ALA A 1 71 ? 4.253 -11.910 -26.661 1.00 83.75 71 ALA A N 1
ATOM 518 C CA . ALA A 1 71 ? 3.882 -10.991 -27.739 1.00 83.75 71 ALA A CA 1
ATOM 519 C C . ALA A 1 71 ? 4.971 -10.853 -28.822 1.00 83.75 71 ALA A C 1
ATOM 521 O O . ALA A 1 71 ? 4.652 -10.585 -29.980 1.00 83.75 71 ALA A O 1
ATOM 522 N N . ALA A 1 72 ? 6.244 -11.026 -28.462 1.00 80.06 72 ALA A N 1
ATOM 523 C CA . ALA A 1 72 ? 7.381 -10.922 -29.375 1.00 80.06 72 ALA A CA 1
ATOM 524 C C . ALA A 1 72 ? 7.632 -12.215 -30.168 1.00 80.06 72 ALA A C 1
ATOM 526 O O . ALA A 1 72 ? 8.129 -12.157 -31.289 1.00 80.06 72 ALA A O 1
ATOM 527 N N . GLU A 1 73 ? 7.258 -13.375 -29.632 1.00 85.19 73 GLU A N 1
ATOM 528 C CA . GLU A 1 73 ? 7.440 -14.692 -30.253 1.00 85.19 73 GLU A CA 1
ATOM 529 C C . GLU A 1 73 ? 6.918 -14.801 -31.708 1.00 85.19 73 GLU A C 1
ATOM 531 O O . GLU A 1 73 ? 7.681 -15.248 -32.569 1.00 85.19 73 GLU A O 1
ATOM 536 N N . PRO A 1 74 ? 5.707 -14.312 -32.065 1.00 86.88 74 PRO A N 1
ATOM 537 C CA . PRO A 1 74 ? 5.245 -14.307 -33.460 1.00 86.88 74 PRO A CA 1
ATOM 538 C C . PRO A 1 74 ? 5.956 -13.277 -34.355 1.00 86.88 74 PRO A C 1
ATOM 540 O O . PRO A 1 74 ? 5.877 -13.363 -35.579 1.00 86.88 74 PRO A O 1
ATOM 543 N N . LEU A 1 75 ? 6.643 -12.287 -33.778 1.00 83.50 75 LEU A N 1
ATOM 544 C CA . LEU A 1 75 ? 7.468 -11.347 -34.541 1.00 83.50 75 LEU A CA 1
ATOM 545 C C . LEU A 1 75 ? 8.852 -11.939 -34.827 1.00 83.50 75 LEU A C 1
ATOM 547 O O . LEU A 1 75 ? 9.393 -11.703 -35.904 1.00 83.50 75 LEU A O 1
ATOM 551 N N . LEU A 1 76 ? 9.393 -12.763 -33.922 1.00 80.62 76 LEU A N 1
ATOM 552 C CA . LEU A 1 76 ? 10.679 -13.441 -34.114 1.00 80.62 76 LEU A CA 1
ATOM 553 C C . LEU A 1 76 ? 10.654 -14.488 -35.239 1.00 80.62 76 LEU A C 1
ATOM 555 O O . LEU A 1 76 ? 11.677 -14.704 -35.894 1.00 80.62 76 LEU A O 1
ATOM 559 N N . THR A 1 77 ? 9.512 -15.128 -35.502 1.00 87.31 77 THR A N 1
ATOM 560 C CA . THR A 1 77 ? 9.392 -16.118 -36.586 1.00 87.31 77 THR A CA 1
ATOM 561 C C . THR A 1 77 ? 9.546 -15.502 -37.977 1.00 87.31 77 THR A C 1
ATOM 563 O O . THR A 1 77 ? 10.009 -16.194 -38.881 1.00 87.31 77 THR A O 1
ATOM 566 N N . ASN A 1 78 ? 9.262 -14.204 -38.133 1.00 90.69 78 ASN A N 1
ATOM 567 C CA . ASN A 1 78 ? 9.375 -13.474 -39.400 1.00 90.69 78 ASN A CA 1
ATOM 568 C C . ASN A 1 78 ? 10.776 -12.888 -39.667 1.00 90.69 78 ASN A C 1
ATOM 570 O O . ASN A 1 78 ? 10.998 -12.296 -40.721 1.00 90.69 78 ASN A O 1
ATOM 574 N N . ILE A 1 79 ? 11.729 -13.036 -38.737 1.00 88.12 79 ILE A N 1
ATOM 575 C CA . ILE A 1 79 ? 13.085 -12.487 -38.884 1.00 88.12 79 ILE A CA 1
ATOM 576 C C . ILE A 1 79 ? 13.997 -13.505 -39.605 1.00 88.12 79 ILE A C 1
ATOM 578 O O . ILE A 1 79 ? 14.050 -14.666 -39.168 1.00 88.12 79 ILE A O 1
ATOM 582 N N . PRO A 1 80 ? 14.744 -13.089 -40.654 1.00 92.62 80 PRO A N 1
ATOM 583 C CA . PRO A 1 80 ? 15.725 -13.922 -41.356 1.00 92.62 80 PRO A CA 1
ATOM 584 C C . PRO A 1 80 ? 16.745 -14.567 -40.409 1.00 92.62 80 PRO A C 1
ATOM 586 O O . PRO A 1 80 ? 17.167 -13.953 -39.426 1.00 92.62 80 PRO A O 1
ATOM 589 N N . ALA A 1 81 ? 17.166 -15.800 -40.710 1.00 89.25 81 ALA A N 1
ATOM 590 C CA . ALA A 1 81 ? 18.068 -16.582 -39.854 1.00 89.25 81 ALA A CA 1
ATOM 591 C C . ALA A 1 81 ? 19.400 -15.863 -39.564 1.00 89.25 81 ALA A C 1
ATOM 593 O O . ALA A 1 81 ? 19.905 -15.932 -38.447 1.00 89.25 81 ALA A O 1
ATOM 594 N N . GLU A 1 82 ? 19.897 -15.102 -40.537 1.00 90.94 82 GLU A N 1
ATOM 595 C CA . GLU A 1 82 ? 21.121 -14.296 -40.469 1.00 90.94 82 GLU A CA 1
ATOM 596 C C . GLU A 1 82 ? 21.108 -13.203 -39.380 1.00 90.94 82 GLU A C 1
ATOM 598 O O . GLU A 1 82 ? 22.159 -12.860 -38.846 1.00 90.94 82 GLU A O 1
ATOM 603 N N . HIS A 1 83 ? 19.939 -12.716 -38.945 1.00 89.25 83 HIS A N 1
ATOM 604 C CA . HIS A 1 83 ? 19.853 -11.729 -37.858 1.00 89.25 83 HIS A CA 1
ATOM 605 C C . HIS A 1 83 ? 19.633 -12.348 -36.470 1.00 89.25 83 HIS A C 1
ATOM 607 O O . HIS A 1 83 ? 19.824 -11.664 -35.458 1.00 89.25 83 HIS A O 1
ATOM 613 N N . ARG A 1 84 ? 19.265 -13.634 -36.385 1.00 83.50 84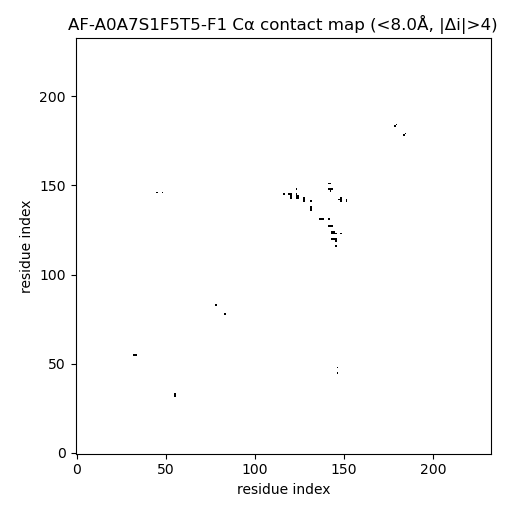 ARG A N 1
ATOM 614 C CA . ARG A 1 84 ? 18.898 -14.283 -35.112 1.00 83.50 84 ARG A CA 1
ATOM 615 C C . ARG A 1 84 ? 20.075 -14.410 -34.148 1.00 83.50 84 ARG A C 1
ATOM 617 O O . ARG A 1 84 ? 19.890 -14.166 -32.957 1.00 83.50 84 ARG A O 1
ATOM 624 N N . GLU A 1 85 ? 21.276 -14.712 -34.643 1.00 86.31 85 GLU A N 1
ATOM 625 C CA . GLU A 1 85 ? 22.480 -14.753 -33.797 1.00 86.31 85 GLU A CA 1
ATOM 626 C C . GLU A 1 85 ? 22.783 -13.380 -33.189 1.00 86.31 85 GLU A C 1
ATOM 628 O O . GLU A 1 85 ? 22.940 -13.271 -31.971 1.00 86.31 85 GLU A O 1
ATOM 633 N N . SER A 1 86 ? 22.762 -12.319 -34.004 1.00 86.94 86 SER A N 1
ATOM 634 C CA . SER A 1 86 ? 23.037 -10.952 -33.538 1.00 86.94 86 SER A CA 1
ATOM 635 C C . SER A 1 86 ? 22.029 -10.474 -32.482 1.00 86.94 86 SER A C 1
ATOM 637 O O . SER A 1 86 ? 22.407 -9.860 -31.484 1.00 86.94 86 SER A O 1
ATOM 639 N N . LEU A 1 87 ? 20.751 -10.837 -32.646 1.00 84.31 87 LEU A N 1
ATOM 640 C CA . LEU A 1 87 ? 19.689 -10.559 -31.680 1.00 84.31 87 LEU A CA 1
ATOM 641 C C . LEU A 1 87 ? 19.881 -11.341 -30.378 1.00 84.31 87 LEU A C 1
ATOM 643 O O . LEU A 1 87 ? 19.737 -10.765 -29.302 1.00 84.31 87 LEU A O 1
ATOM 647 N N . SER A 1 88 ? 20.241 -12.626 -30.451 1.00 83.25 88 SER A N 1
ATOM 648 C CA . SER A 1 88 ? 20.468 -13.445 -29.254 1.00 83.25 88 SER A CA 1
ATOM 649 C C . SER A 1 88 ? 21.640 -12.928 -28.408 1.00 83.25 88 SER A C 1
ATOM 651 O O . SER A 1 88 ? 21.522 -12.847 -27.185 1.00 83.25 88 SER A O 1
ATOM 653 N N . ALA A 1 89 ? 22.722 -12.466 -29.047 1.00 86.44 89 ALA A N 1
ATOM 654 C CA . ALA A 1 89 ? 23.852 -11.827 -28.373 1.00 86.44 89 ALA A CA 1
ATOM 655 C C . ALA A 1 89 ? 23.476 -10.459 -27.761 1.00 86.44 89 ALA A C 1
ATOM 657 O O . ALA A 1 89 ? 23.908 -10.106 -26.659 1.00 86.44 89 ALA A O 1
ATOM 658 N N . GLY A 1 90 ? 22.614 -9.693 -28.437 1.00 83.69 90 GLY A N 1
ATOM 659 C CA . GLY A 1 90 ? 22.041 -8.460 -27.890 1.00 83.69 90 GLY A CA 1
ATOM 660 C C . GLY A 1 90 ? 21.176 -8.708 -26.647 1.00 83.69 90 GLY A C 1
ATOM 661 O O . GLY A 1 90 ? 21.281 -7.984 -25.659 1.00 83.69 90 GLY A O 1
ATOM 662 N N . PHE A 1 91 ? 20.366 -9.769 -26.647 1.00 81.44 91 PHE A N 1
ATOM 663 C CA . PHE A 1 91 ? 19.521 -10.119 -25.502 1.00 81.44 91 PHE A CA 1
ATOM 664 C C . PHE A 1 91 ? 20.328 -10.564 -24.281 1.00 81.44 91 PHE A C 1
ATOM 666 O O . PHE A 1 91 ? 20.028 -10.129 -23.167 1.00 81.44 91 PHE A O 1
ATOM 673 N N . THR A 1 92 ? 21.357 -11.395 -24.463 1.00 84.50 92 THR A N 1
ATOM 674 C CA . THR A 1 92 ? 22.197 -11.852 -23.345 1.00 84.50 92 THR A CA 1
ATOM 675 C C . THR A 1 92 ? 22.982 -10.697 -22.728 1.00 84.50 92 THR A C 1
ATOM 677 O O . THR A 1 92 ? 22.990 -10.553 -21.506 1.00 84.50 92 THR A O 1
ATOM 680 N N . SER A 1 93 ? 23.560 -9.810 -23.545 1.00 87.44 93 SER A N 1
ATOM 681 C CA . SER A 1 93 ? 24.251 -8.613 -23.042 1.00 87.44 93 SER A CA 1
ATOM 682 C C . SER A 1 93 ? 23.310 -7.657 -22.298 1.00 87.44 93 SER A C 1
ATOM 684 O O . SER A 1 93 ? 23.646 -7.196 -21.205 1.00 87.44 93 SER A O 1
ATOM 686 N N . ALA A 1 94 ? 22.094 -7.430 -22.808 1.00 77.19 94 ALA A N 1
ATOM 687 C CA . ALA A 1 94 ? 21.082 -6.626 -22.124 1.00 77.19 94 ALA A CA 1
ATOM 688 C C . ALA A 1 94 ? 20.630 -7.256 -20.793 1.00 77.19 94 ALA A C 1
ATOM 690 O O . ALA A 1 94 ? 20.443 -6.549 -19.800 1.00 77.19 94 ALA A O 1
ATOM 691 N N . GLN A 1 95 ? 20.486 -8.585 -20.738 1.00 81.50 95 GLN A N 1
ATOM 692 C CA . GLN A 1 95 ? 20.130 -9.297 -19.510 1.00 81.50 95 GLN A CA 1
ATOM 693 C C . GLN A 1 95 ? 21.232 -9.177 -18.451 1.00 81.50 95 GLN A C 1
ATOM 695 O O . GLN A 1 95 ? 20.930 -8.909 -17.287 1.00 81.50 95 GLN A O 1
ATOM 700 N N . VAL A 1 96 ? 22.500 -9.316 -18.849 1.00 88.56 96 VAL A N 1
ATOM 701 C CA . VAL A 1 96 ? 23.650 -9.141 -17.951 1.00 88.56 96 VAL A CA 1
ATOM 702 C C . VAL A 1 96 ? 23.724 -7.702 -17.437 1.00 88.56 96 VAL A C 1
ATOM 704 O O . VAL A 1 96 ? 23.842 -7.501 -16.229 1.00 88.56 96 VAL A O 1
ATOM 707 N N . ALA A 1 97 ? 23.563 -6.701 -18.308 1.00 83.81 97 ALA A N 1
ATOM 708 C CA . ALA A 1 97 ? 23.549 -5.294 -17.905 1.00 83.81 97 ALA A CA 1
ATOM 709 C C . ALA A 1 97 ? 22.410 -4.992 -16.914 1.00 83.81 97 ALA A C 1
ATOM 711 O O . ALA A 1 97 ? 22.620 -4.331 -15.897 1.00 83.81 97 ALA A O 1
ATOM 712 N N . ALA A 1 98 ? 21.213 -5.538 -17.146 1.00 76.56 98 ALA A N 1
ATOM 713 C CA . ALA A 1 98 ? 20.091 -5.386 -16.224 1.00 76.56 98 ALA A CA 1
ATOM 714 C C . ALA A 1 98 ? 20.369 -6.021 -14.849 1.00 76.56 98 ALA A C 1
ATOM 716 O O . ALA A 1 98 ? 19.998 -5.449 -13.822 1.00 76.56 98 ALA A O 1
ATOM 717 N N . LEU A 1 99 ? 21.031 -7.183 -14.804 1.00 84.75 99 LEU A N 1
ATOM 718 C CA . LEU A 1 99 ? 21.439 -7.815 -13.545 1.00 84.75 99 LEU A CA 1
ATOM 719 C C . LEU A 1 99 ? 22.505 -6.991 -12.809 1.00 84.75 99 LEU A C 1
ATOM 721 O O . LEU A 1 99 ? 22.414 -6.834 -11.593 1.00 84.75 99 LEU A O 1
ATOM 725 N N . GLN A 1 100 ? 23.462 -6.402 -13.529 1.00 87.50 100 GLN A N 1
ATOM 726 C CA . GLN A 1 100 ? 24.481 -5.528 -12.942 1.00 87.50 100 GLN A CA 1
ATOM 727 C C . GLN A 1 100 ? 23.883 -4.248 -12.353 1.00 87.50 100 GLN A C 1
ATOM 729 O O . GLN A 1 100 ? 24.255 -3.854 -11.247 1.00 87.50 100 GLN A O 1
ATOM 734 N N . VAL A 1 101 ? 22.916 -3.628 -13.036 1.00 81.25 101 VAL A N 1
ATOM 735 C CA . VAL A 1 101 ? 22.199 -2.459 -12.503 1.00 81.25 101 VAL A CA 1
ATOM 736 C C . VAL A 1 101 ? 21.432 -2.834 -11.236 1.00 81.25 101 VAL A C 1
ATOM 738 O O . VAL A 1 101 ? 21.492 -2.097 -10.256 1.00 81.25 101 VAL A O 1
ATOM 741 N N . LYS A 1 102 ? 20.770 -4.000 -11.207 1.00 76.56 102 LYS A N 1
ATOM 742 C CA . LYS A 1 102 ? 20.079 -4.490 -10.002 1.00 76.56 102 LYS A CA 1
ATOM 743 C C . LYS A 1 102 ? 21.041 -4.695 -8.836 1.00 76.56 102 LYS A C 1
ATOM 745 O O . LYS A 1 102 ? 20.780 -4.191 -7.749 1.00 76.56 102 LYS A O 1
ATOM 750 N N . ALA A 1 103 ? 22.158 -5.384 -9.062 1.00 84.19 103 ALA A N 1
ATOM 751 C CA . ALA A 1 103 ? 23.168 -5.602 -8.030 1.00 84.19 103 ALA A CA 1
ATOM 752 C C . ALA A 1 103 ? 23.730 -4.270 -7.502 1.00 84.19 103 ALA A C 1
ATOM 754 O O . ALA A 1 103 ? 23.791 -4.055 -6.294 1.00 84.19 103 ALA A O 1
ATOM 755 N N . THR A 1 104 ? 24.052 -3.340 -8.404 1.00 84.31 104 THR A N 1
ATOM 756 C CA . THR A 1 104 ? 24.568 -2.010 -8.048 1.00 84.31 104 THR A CA 1
ATOM 757 C C . THR A 1 104 ? 23.544 -1.195 -7.258 1.00 84.31 104 THR A C 1
ATOM 759 O O . THR A 1 104 ? 23.896 -0.535 -6.282 1.00 84.31 104 THR A O 1
ATOM 762 N N . LEU A 1 105 ? 22.264 -1.264 -7.634 1.00 79.69 105 LEU A N 1
ATOM 763 C CA . LEU A 1 105 ? 21.186 -0.587 -6.921 1.00 79.69 105 LEU A CA 1
ATOM 764 C C . LEU A 1 105 ? 21.030 -1.136 -5.501 1.00 79.69 105 LEU A C 1
ATOM 766 O O . LEU A 1 105 ? 20.894 -0.350 -4.568 1.00 79.69 105 LEU A O 1
ATOM 770 N N . VAL A 1 106 ? 21.084 -2.457 -5.313 1.00 80.25 106 VAL A N 1
ATOM 771 C CA . VAL A 1 106 ? 21.000 -3.082 -3.981 1.00 80.25 106 VAL A CA 1
ATOM 772 C C . VAL A 1 106 ? 22.168 -2.637 -3.099 1.00 80.25 106 VAL A C 1
ATOM 774 O O . VAL A 1 106 ? 21.953 -2.203 -1.970 1.00 80.25 106 VAL A O 1
ATOM 777 N N . VAL A 1 107 ? 23.394 -2.655 -3.629 1.00 88.56 107 VAL A N 1
ATOM 778 C CA . VAL A 1 107 ? 24.590 -2.246 -2.874 1.00 88.56 107 VAL A CA 1
ATOM 779 C C . VAL A 1 107 ? 24.545 -0.760 -2.505 1.00 88.56 107 VAL A C 1
ATOM 781 O O . VAL A 1 107 ? 24.799 -0.406 -1.355 1.00 88.56 107 VAL A O 1
ATOM 784 N N . ASN A 1 108 ? 24.164 0.113 -3.441 1.00 87.75 108 ASN A N 1
ATOM 785 C CA . ASN A 1 108 ? 24.127 1.559 -3.199 1.00 87.75 108 ASN A CA 1
ATOM 786 C C . ASN A 1 108 ? 22.921 2.007 -2.362 1.00 87.75 108 ASN A C 1
ATOM 788 O O . ASN A 1 108 ? 22.989 3.041 -1.700 1.00 87.75 108 ASN A O 1
ATOM 792 N N . SER A 1 109 ? 21.817 1.256 -2.378 1.00 80.94 109 SER A N 1
ATOM 793 C CA . SER A 1 109 ? 20.626 1.585 -1.586 1.00 80.94 109 SER A CA 1
ATOM 794 C C . SER A 1 109 ? 20.709 1.096 -0.143 1.00 80.94 109 SER A C 1
ATOM 796 O O . SER A 1 109 ? 20.102 1.726 0.717 1.00 80.94 109 SER A O 1
ATOM 798 N N . ALA A 1 110 ? 21.494 0.057 0.161 1.00 84.06 110 ALA A N 1
ATOM 799 C CA . ALA A 1 110 ? 21.659 -0.467 1.519 1.00 84.06 110 ALA A CA 1
ATOM 800 C C . ALA A 1 110 ? 21.926 0.606 2.606 1.00 84.06 110 ALA A C 1
ATOM 802 O O . ALA A 1 110 ? 21.217 0.593 3.617 1.00 84.06 110 ALA A O 1
ATOM 803 N N . PRO A 1 111 ? 22.862 1.568 2.437 1.00 88.94 111 PRO A N 1
ATOM 804 C CA . PRO A 1 111 ? 23.097 2.604 3.449 1.00 88.94 111 PRO A CA 1
ATOM 805 C C . PRO A 1 111 ? 21.963 3.634 3.540 1.00 88.94 111 PRO A C 1
ATOM 807 O O . PRO A 1 111 ? 21.736 4.213 4.596 1.00 88.94 111 PRO A O 1
ATOM 810 N N . VAL A 1 112 ? 21.237 3.880 2.448 1.00 84.00 112 VAL A N 1
ATOM 811 C CA . VAL A 1 112 ? 20.099 4.812 2.449 1.00 84.00 112 VAL A CA 1
ATOM 812 C C . VAL A 1 112 ? 18.904 4.171 3.148 1.00 84.00 112 VAL A C 1
ATOM 814 O O . VAL A 1 112 ? 18.249 4.804 3.974 1.00 84.00 112 VAL A O 1
ATOM 817 N N . VAL A 1 113 ? 18.650 2.895 2.855 1.00 80.25 113 VAL A N 1
ATOM 818 C CA . VAL A 1 113 ? 17.572 2.120 3.466 1.00 80.25 113 VAL A CA 1
ATOM 819 C C . VAL A 1 113 ? 17.782 2.022 4.972 1.00 80.25 113 VAL A C 1
ATOM 821 O O . VAL A 1 113 ? 16.834 2.285 5.699 1.00 80.25 113 VAL A O 1
ATOM 824 N N . SER A 1 114 ? 19.000 1.753 5.453 1.00 84.69 114 SER A N 1
ATOM 825 C CA . SER A 1 114 ? 19.260 1.628 6.895 1.00 84.69 114 SER A CA 1
ATOM 826 C C . SER A 1 114 ? 18.992 2.921 7.682 1.00 84.69 114 SER A C 1
ATOM 828 O O . SER A 1 114 ? 18.444 2.875 8.785 1.00 84.69 114 SER A O 1
ATOM 830 N N . VAL A 1 115 ? 19.319 4.087 7.114 1.00 87.56 115 VAL A N 1
ATOM 831 C CA . VAL A 1 115 ? 19.028 5.393 7.734 1.00 87.56 115 VAL A CA 1
ATOM 832 C C . VAL A 1 115 ? 17.524 5.659 7.770 1.00 87.56 115 VAL A C 1
ATOM 834 O O . VAL A 1 115 ? 16.997 6.128 8.782 1.00 87.56 115 VAL A O 1
ATOM 837 N N . ILE A 1 116 ? 16.819 5.339 6.682 1.00 84.88 116 ILE A N 1
ATOM 838 C CA . ILE A 1 116 ? 15.367 5.515 6.596 1.00 84.88 116 ILE A CA 1
ATOM 839 C C . ILE A 1 116 ? 14.652 4.566 7.561 1.00 84.88 116 ILE A C 1
ATOM 841 O O . ILE A 1 116 ? 13.752 5.006 8.273 1.00 84.88 116 ILE A O 1
ATOM 845 N N . THR A 1 117 ? 15.060 3.296 7.636 1.00 84.19 117 THR A N 1
ATOM 846 C CA . THR A 1 117 ? 14.449 2.316 8.546 1.00 84.19 117 THR A CA 1
ATOM 847 C C . THR A 1 117 ? 14.654 2.714 9.999 1.00 84.19 117 THR A C 1
ATOM 849 O O . THR A 1 117 ? 13.690 2.710 10.753 1.00 84.19 117 THR A O 1
ATOM 852 N N . ALA A 1 118 ? 15.848 3.183 10.377 1.00 89.62 118 ALA A N 1
ATOM 853 C CA . ALA A 1 118 ? 16.098 3.651 11.740 1.00 89.62 118 ALA A CA 1
ATOM 854 C C . ALA A 1 118 ? 15.192 4.836 12.128 1.00 89.62 118 ALA A C 1
ATOM 856 O O . ALA A 1 118 ? 14.670 4.892 13.242 1.00 89.62 118 ALA A O 1
ATOM 857 N N . LYS A 1 119 ? 14.964 5.777 11.202 1.00 90.25 119 LYS A N 1
ATOM 858 C CA . LYS A 1 119 ? 14.047 6.904 11.432 1.00 90.25 119 LYS A CA 1
ATOM 859 C C . LYS A 1 119 ? 12.586 6.471 11.470 1.00 90.25 119 LYS A C 1
ATOM 861 O O . LYS A 1 119 ? 11.812 7.013 12.255 1.00 90.25 119 LYS A O 1
ATOM 866 N N . ALA A 1 120 ? 12.211 5.492 10.655 1.00 87.06 120 ALA A N 1
ATOM 867 C CA . ALA A 1 120 ? 10.873 4.924 10.679 1.00 87.06 120 ALA A CA 1
ATOM 868 C C . ALA A 1 120 ? 10.599 4.164 11.988 1.00 87.06 120 ALA A C 1
ATOM 870 O O . ALA A 1 120 ? 9.512 4.312 12.544 1.00 87.06 120 ALA A O 1
ATOM 871 N N . ASP A 1 121 ? 11.582 3.439 12.529 1.00 90.69 121 ASP A N 1
ATOM 872 C CA . ASP A 1 121 ? 11.456 2.726 13.805 1.00 90.69 121 ASP A CA 1
ATOM 873 C C . ASP A 1 121 ? 11.280 3.700 14.979 1.00 90.69 121 ASP A C 1
ATOM 875 O O . ASP A 1 121 ? 10.440 3.473 15.849 1.00 90.69 121 ASP A O 1
ATOM 879 N N . GLU A 1 122 ? 11.998 4.828 14.975 1.00 91.50 122 GLU A N 1
ATOM 880 C CA . GLU A 1 122 ? 11.848 5.894 15.977 1.00 91.50 122 GLU A CA 1
ATOM 881 C C . GLU A 1 122 ? 10.420 6.472 15.978 1.00 91.50 122 GLU A C 1
ATOM 883 O O . GLU A 1 122 ? 9.776 6.582 17.027 1.00 91.50 122 GLU A O 1
ATOM 888 N N . VAL A 1 123 ? 9.887 6.781 14.791 1.00 92.06 123 VAL A N 1
ATOM 889 C CA . VAL A 1 123 ? 8.512 7.280 14.632 1.00 92.06 123 VAL A CA 1
ATOM 890 C C . VAL A 1 123 ? 7.494 6.214 15.035 1.00 92.06 123 VAL A C 1
ATOM 892 O O . VAL A 1 123 ? 6.523 6.518 15.729 1.00 92.06 123 VAL A O 1
ATOM 895 N N . THR A 1 124 ? 7.722 4.962 14.645 1.00 92.06 124 THR A N 1
ATOM 896 C CA . THR A 1 124 ? 6.841 3.838 14.974 1.00 92.06 124 THR A CA 1
ATOM 897 C C . THR A 1 124 ? 6.775 3.617 16.481 1.00 92.06 124 THR A C 1
ATOM 899 O O . THR A 1 124 ? 5.682 3.517 17.036 1.00 92.06 124 THR A O 1
ATOM 902 N N . ALA A 1 125 ? 7.917 3.629 17.171 1.00 92.50 125 ALA A N 1
ATOM 903 C CA . ALA A 1 125 ? 7.974 3.512 18.623 1.00 92.50 125 ALA A CA 1
ATOM 904 C C . ALA A 1 125 ? 7.243 4.670 19.323 1.00 92.50 125 ALA A C 1
ATOM 906 O O . ALA A 1 125 ? 6.517 4.442 20.293 1.00 92.50 125 ALA A O 1
ATOM 907 N N . PHE A 1 126 ? 7.373 5.900 18.810 1.00 93.69 126 PHE A N 1
ATOM 908 C CA . PHE A 1 126 ? 6.653 7.060 19.338 1.00 93.69 126 PHE A CA 1
ATOM 909 C C . PHE A 1 126 ? 5.132 6.918 19.184 1.00 93.69 126 PHE A C 1
ATOM 911 O O . PHE A 1 126 ? 4.385 7.123 20.144 1.00 93.69 126 PHE A O 1
ATOM 918 N N . VAL A 1 127 ? 4.661 6.535 17.994 1.00 93.62 127 VAL A N 1
ATOM 919 C CA . VAL A 1 127 ? 3.229 6.341 17.722 1.00 93.62 127 VAL A CA 1
ATOM 920 C C . VAL A 1 127 ? 2.670 5.185 18.548 1.00 93.62 127 VAL A C 1
ATOM 922 O O . VAL A 1 127 ? 1.607 5.331 19.151 1.00 93.62 127 VAL A O 1
ATOM 925 N N . ALA A 1 128 ? 3.392 4.066 18.632 1.00 92.50 128 ALA A N 1
ATOM 926 C CA . ALA A 1 128 ? 3.008 2.924 19.454 1.00 92.50 128 ALA A CA 1
ATOM 927 C C . ALA A 1 128 ? 2.889 3.315 20.935 1.00 92.50 128 ALA A C 1
ATOM 929 O O . ALA A 1 128 ? 1.883 2.998 21.565 1.00 92.50 128 ALA A O 1
ATOM 930 N N . GLY A 1 129 ? 3.847 4.085 21.466 1.00 93.75 129 GLY A N 1
ATOM 931 C CA . GLY A 1 129 ? 3.800 4.582 22.843 1.00 93.75 129 GLY A CA 1
ATOM 932 C C . GLY A 1 129 ? 2.567 5.446 23.123 1.00 93.75 129 GLY A C 1
ATOM 933 O O . GLY A 1 129 ? 1.903 5.266 24.142 1.00 93.75 129 GLY A O 1
ATOM 934 N N . ARG A 1 130 ? 2.194 6.331 22.189 1.00 95.12 130 ARG A N 1
ATOM 935 C CA . ARG A 1 130 ? 0.959 7.126 22.301 1.00 95.12 130 ARG A CA 1
ATOM 936 C C . ARG A 1 130 ? -0.303 6.277 22.209 1.00 95.12 130 ARG A C 1
ATOM 938 O O . ARG A 1 130 ? -1.281 6.562 22.896 1.00 95.12 130 ARG A O 1
ATOM 945 N N . LEU A 1 131 ? -0.291 5.229 21.390 1.00 92.50 131 LEU A N 1
ATOM 946 C CA . LEU A 1 131 ? -1.425 4.316 21.273 1.00 92.50 131 LEU A CA 1
ATOM 947 C C . LEU A 1 131 ? -1.644 3.520 22.570 1.00 92.50 131 LEU A C 1
ATOM 949 O O . LEU A 1 131 ? -2.779 3.374 23.018 1.00 92.50 131 LEU A O 1
ATOM 953 N N . GLU A 1 132 ? -0.564 3.042 23.192 1.00 94.94 132 GLU A N 1
ATOM 954 C CA . GLU A 1 132 ? -0.609 2.327 24.474 1.00 94.94 132 GLU A CA 1
ATOM 955 C C . GLU A 1 132 ? -1.004 3.233 25.650 1.00 94.94 132 GLU A C 1
ATOM 957 O O . GLU A 1 132 ? -1.635 2.766 26.600 1.00 94.94 132 GLU A O 1
ATOM 962 N N . GLU A 1 133 ? -0.671 4.526 25.589 1.00 96.25 133 GLU A N 1
ATOM 963 C CA . GLU A 1 133 ? -1.105 5.530 26.567 1.00 96.25 133 GLU A CA 1
ATOM 964 C C . GLU A 1 133 ? -2.621 5.780 26.486 1.00 96.25 133 GLU A C 1
ATOM 966 O O . GLU A 1 133 ? -3.299 5.833 27.512 1.00 96.25 133 GLU A O 1
ATOM 971 N N . LEU A 1 134 ? -3.171 5.868 25.269 1.00 96.00 134 LEU A N 1
ATOM 972 C CA . LEU A 1 134 ? -4.610 6.043 25.043 1.00 96.00 134 LEU A CA 1
ATOM 973 C C . LEU A 1 134 ? -5.420 4.775 25.346 1.00 96.00 134 LEU A C 1
ATOM 975 O O . LEU A 1 134 ? -6.581 4.861 25.747 1.00 96.00 134 LEU A O 1
ATOM 979 N N . SER A 1 135 ? -4.823 3.602 25.139 1.00 94.88 135 SER A N 1
ATOM 980 C CA . SER A 1 135 ? -5.459 2.304 25.343 1.00 94.88 135 SER A CA 1
ATOM 981 C C . SER A 1 135 ? -4.543 1.388 26.162 1.00 94.88 135 SER A C 1
ATOM 983 O O . SER A 1 135 ? -3.816 0.560 25.604 1.00 94.8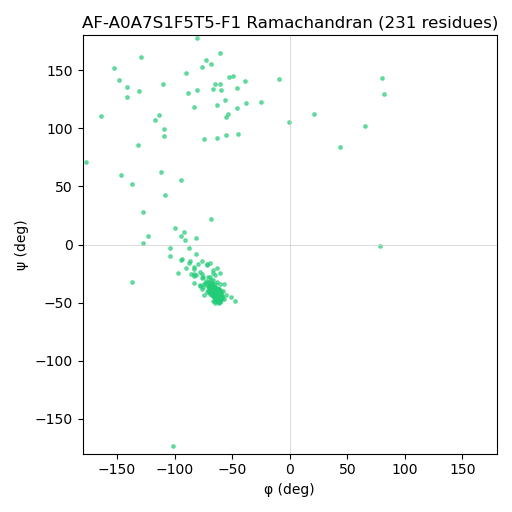8 135 SER A O 1
ATOM 985 N N . PRO A 1 136 ? -4.592 1.463 27.505 1.00 94.75 136 PRO A N 1
ATOM 986 C CA . PRO A 1 136 ? -3.746 0.630 28.362 1.00 94.75 136 PRO A CA 1
ATOM 987 C C . PRO A 1 136 ? -4.033 -0.871 28.203 1.00 94.75 136 PRO A C 1
ATOM 989 O O . PRO A 1 136 ? -3.170 -1.693 28.502 1.00 94.75 136 PRO A O 1
ATOM 992 N N . ASN A 1 137 ? -5.212 -1.233 27.685 1.00 95.31 137 ASN A N 1
ATOM 993 C CA . ASN A 1 137 ? -5.592 -2.617 27.399 1.00 95.31 137 ASN A CA 1
ATOM 994 C C . ASN A 1 137 ? -4.854 -3.217 26.191 1.00 95.31 137 ASN A C 1
ATOM 996 O O . ASN A 1 137 ? -4.842 -4.433 26.042 1.00 95.31 137 ASN A O 1
ATOM 1000 N N . SER A 1 138 ? -4.249 -2.394 25.328 1.00 90.81 138 SER A N 1
ATOM 1001 C CA . SER A 1 138 ? -3.466 -2.860 24.175 1.00 90.81 138 SER A CA 1
ATOM 1002 C C . SER A 1 138 ? -1.954 -2.842 24.415 1.00 90.81 138 SER A C 1
ATOM 1004 O O . SER A 1 138 ? -1.191 -2.957 23.456 1.00 90.81 138 SER A O 1
ATOM 1006 N N . LYS A 1 139 ? -1.502 -2.708 25.670 1.00 93.19 139 LYS A N 1
ATOM 1007 C CA . LYS A 1 139 ? -0.073 -2.776 26.011 1.00 93.19 139 LYS A CA 1
ATOM 1008 C C . LYS A 1 139 ? 0.536 -4.094 25.541 1.00 93.19 139 LYS A C 1
ATOM 1010 O O . LYS A 1 139 ? 0.053 -5.166 25.897 1.00 93.19 139 LYS A O 1
ATOM 1015 N N . GLY A 1 140 ? 1.599 -4.003 24.747 1.00 91.31 140 GLY A N 1
ATOM 1016 C CA . GLY A 1 140 ? 2.306 -5.160 24.202 1.00 91.31 140 GLY A CA 1
ATOM 1017 C C . GLY A 1 140 ? 1.631 -5.835 23.004 1.00 91.31 140 GLY A C 1
ATOM 1018 O O . GLY A 1 140 ? 2.208 -6.774 22.464 1.00 91.31 140 GLY A O 1
ATOM 1019 N N . LEU A 1 141 ? 0.455 -5.370 22.556 1.00 92.06 141 LEU A N 1
ATOM 1020 C CA . LEU A 1 141 ? -0.163 -5.856 21.313 1.00 92.06 141 LEU A CA 1
ATOM 1021 C C . LEU A 1 141 ? 0.338 -5.111 20.073 1.00 92.06 141 LEU A C 1
ATOM 1023 O O . LEU A 1 141 ? 0.264 -5.655 18.973 1.00 92.06 141 LEU A O 1
ATOM 1027 N N . VAL A 1 142 ? 0.798 -3.866 20.225 1.00 91.12 142 VAL A N 1
ATOM 1028 C CA . VAL A 1 142 ? 1.274 -3.062 19.095 1.00 91.12 142 VAL A CA 1
ATOM 1029 C C . VAL A 1 142 ? 2.728 -3.437 18.807 1.00 91.12 142 VAL A C 1
ATOM 1031 O O . VAL A 1 142 ? 3.586 -3.254 19.677 1.00 91.12 142 VAL A O 1
ATOM 1034 N N . PRO A 1 143 ? 3.042 -3.958 17.611 1.00 90.75 143 PRO A N 1
ATOM 1035 C CA . PRO A 1 143 ? 4.416 -4.272 17.266 1.00 90.75 143 PRO A CA 1
ATOM 1036 C C . PRO A 1 143 ? 5.255 -2.990 17.196 1.00 90.75 143 PRO A C 1
ATOM 1038 O O . PRO A 1 143 ? 4.818 -1.968 16.670 1.00 90.75 143 PRO A O 1
ATOM 1041 N N . LYS A 1 144 ? 6.477 -3.054 17.734 1.00 86.69 144 LYS A N 1
ATOM 1042 C CA . LYS A 1 144 ? 7.430 -1.927 17.752 1.00 86.69 144 LYS A CA 1
ATOM 1043 C C . LYS A 1 144 ? 8.287 -1.840 16.489 1.00 86.69 144 LYS A C 1
ATOM 1045 O O . LYS A 1 144 ? 8.946 -0.833 16.270 1.00 86.69 144 LYS A O 1
ATOM 1050 N N . ASN A 1 145 ? 8.296 -2.904 15.697 1.00 84.94 145 ASN A N 1
ATOM 1051 C CA . ASN A 1 145 ? 9.021 -2.995 14.442 1.00 84.94 145 ASN A CA 1
ATOM 1052 C C . ASN A 1 145 ? 8.224 -2.298 13.329 1.00 84.94 145 ASN A C 1
ATOM 1054 O O . ASN A 1 145 ? 7.025 -2.555 13.196 1.00 84.94 145 ASN A O 1
ATOM 1058 N N . THR A 1 146 ? 8.868 -1.449 12.521 1.00 83.75 146 THR A N 1
ATOM 1059 C CA . THR A 1 146 ? 8.192 -0.691 11.453 1.00 83.75 146 THR A CA 1
ATOM 1060 C C . THR A 1 146 ? 7.438 -1.598 10.484 1.00 83.75 146 THR A C 1
ATOM 1062 O O . THR A 1 146 ? 6.298 -1.301 10.129 1.00 83.75 146 THR A O 1
ATOM 1065 N N . ALA A 1 147 ? 8.041 -2.714 10.063 1.00 83.06 147 ALA A N 1
ATOM 1066 C CA . ALA A 1 147 ? 7.421 -3.611 9.087 1.00 83.06 147 ALA A CA 1
ATOM 1067 C C . ALA A 1 147 ? 6.101 -4.197 9.616 1.00 83.06 147 ALA A C 1
ATOM 1069 O O . ALA A 1 147 ? 5.054 -4.079 8.974 1.00 83.06 147 ALA A O 1
ATOM 1070 N N . ASP A 1 148 ? 6.135 -4.743 10.830 1.00 85.56 148 ASP A N 1
ATOM 1071 C CA . ASP A 1 148 ? 4.965 -5.320 11.493 1.00 85.56 148 ASP A CA 1
ATOM 1072 C C . ASP A 1 148 ? 3.910 -4.252 11.811 1.00 85.56 148 ASP A C 1
ATOM 1074 O O . ASP A 1 148 ? 2.708 -4.494 11.680 1.00 85.56 148 ASP A O 1
ATOM 1078 N N . PHE A 1 149 ? 4.343 -3.041 12.177 1.00 88.00 149 PHE A N 1
ATOM 1079 C CA . PHE A 1 149 ? 3.448 -1.914 12.418 1.00 88.00 149 PHE A CA 1
ATOM 1080 C C . PHE A 1 149 ? 2.714 -1.478 11.151 1.00 88.00 149 PHE A C 1
ATOM 1082 O O . PHE A 1 149 ? 1.517 -1.205 11.208 1.00 88.00 149 PHE A O 1
ATOM 1089 N N . VAL A 1 150 ? 3.384 -1.452 9.996 1.00 85.69 150 VAL A N 1
ATOM 1090 C CA . VAL A 1 150 ? 2.745 -1.132 8.712 1.00 85.69 150 VAL A CA 1
ATOM 1091 C C . VAL A 1 150 ? 1.691 -2.180 8.354 1.00 85.69 150 VAL A C 1
ATOM 1093 O O . VAL A 1 150 ? 0.583 -1.813 7.957 1.00 85.69 150 VAL A O 1
ATOM 1096 N N . VAL A 1 151 ? 1.986 -3.470 8.542 1.00 88.19 151 VAL A N 1
ATOM 1097 C CA . VAL A 1 151 ? 1.010 -4.551 8.312 1.00 88.19 151 VAL A CA 1
ATOM 1098 C C . VAL A 1 151 ? -0.180 -4.418 9.262 1.00 88.19 151 VAL A C 1
ATOM 1100 O O . VAL A 1 151 ? -1.333 -4.481 8.828 1.00 88.19 151 VAL A O 1
ATOM 1103 N N . PHE A 1 152 ? 0.079 -4.159 10.544 1.00 88.31 152 PHE A N 1
ATOM 1104 C CA . PHE A 1 152 ? -0.959 -3.913 11.542 1.00 88.31 152 PHE A CA 1
ATOM 1105 C C . PHE A 1 152 ? -1.821 -2.692 11.190 1.00 88.31 152 PHE A C 1
ATOM 1107 O O . PHE A 1 152 ? -3.049 -2.765 11.238 1.00 88.31 152 PHE A O 1
ATOM 1114 N N . ALA A 1 153 ? -1.203 -1.583 10.781 1.00 87.19 153 ALA A N 1
ATOM 1115 C CA . ALA A 1 153 ? -1.895 -0.365 10.375 1.00 87.19 153 ALA A CA 1
ATOM 1116 C C . ALA A 1 153 ? -2.761 -0.598 9.129 1.00 87.19 153 ALA A C 1
ATOM 1118 O O . ALA A 1 153 ? -3.913 -0.163 9.090 1.00 87.19 153 ALA A O 1
ATOM 1119 N N . ALA A 1 154 ? -2.250 -1.331 8.136 1.00 88.44 154 ALA A N 1
ATOM 1120 C CA . ALA A 1 154 ? -3.008 -1.712 6.948 1.00 88.44 154 ALA A CA 1
ATOM 1121 C C . ALA A 1 154 ? -4.204 -2.610 7.302 1.00 88.44 154 ALA A C 1
ATOM 1123 O O . ALA A 1 154 ? -5.319 -2.369 6.832 1.00 88.44 154 ALA A O 1
ATOM 1124 N N . TYR A 1 155 ? -4.007 -3.601 8.177 1.00 90.50 155 TYR A N 1
ATOM 1125 C CA . TYR A 1 155 ? -5.082 -4.455 8.680 1.00 90.50 155 TYR A CA 1
ATOM 1126 C C . TYR A 1 155 ? -6.154 -3.640 9.414 1.00 90.50 155 TYR A C 1
ATOM 1128 O O . TYR A 1 155 ? -7.342 -3.760 9.107 1.00 90.50 155 TYR A O 1
ATOM 1136 N N . MET A 1 156 ? -5.746 -2.756 10.329 1.00 87.75 156 MET A N 1
ATOM 1137 C CA . MET A 1 156 ? -6.660 -1.883 11.066 1.00 87.75 156 MET A CA 1
ATOM 1138 C C . MET A 1 156 ? -7.420 -0.939 10.136 1.00 87.75 156 MET A C 1
ATOM 1140 O O . MET A 1 156 ? -8.622 -0.753 10.309 1.00 87.75 156 MET A O 1
ATOM 1144 N N . LEU A 1 157 ? -6.770 -0.400 9.104 1.00 89.62 157 LEU A N 1
ATOM 1145 C CA . LEU A 1 157 ? -7.426 0.424 8.093 1.00 89.62 157 LEU A CA 1
ATOM 1146 C C . LEU A 1 157 ? -8.519 -0.362 7.355 1.00 89.62 157 LEU A C 1
ATOM 1148 O O . LEU A 1 157 ? -9.653 0.108 7.249 1.00 89.62 157 LEU A O 1
ATOM 1152 N N . VAL A 1 158 ? -8.210 -1.573 6.879 1.00 91.69 158 VAL A N 1
ATOM 1153 C CA . VAL A 1 158 ? -9.191 -2.443 6.208 1.00 91.69 158 VAL A CA 1
ATOM 1154 C C . VAL A 1 158 ? -10.342 -2.796 7.150 1.00 91.69 158 VAL A C 1
ATOM 1156 O O . VAL A 1 158 ? -11.510 -2.742 6.748 1.00 91.69 158 VAL A O 1
ATOM 1159 N N . PHE A 1 159 ? -10.039 -3.105 8.410 1.00 93.00 159 PHE A N 1
ATOM 1160 C CA . PHE A 1 159 ? -11.036 -3.407 9.430 1.00 93.00 159 PHE A CA 1
ATOM 1161 C C . PHE A 1 159 ? -11.963 -2.212 9.695 1.00 93.00 159 PHE A C 1
ATOM 1163 O O . PHE A 1 159 ? -13.184 -2.354 9.619 1.00 93.00 159 PHE A O 1
ATOM 1170 N N . VAL A 1 160 ? -11.412 -1.014 9.916 1.00 92.38 160 VAL A N 1
ATOM 1171 C CA . VAL A 1 160 ? -12.184 0.220 10.140 1.00 92.38 160 VAL A CA 1
ATOM 1172 C C . VAL A 1 160 ? -13.064 0.541 8.936 1.00 92.38 160 VAL A C 1
ATOM 1174 O O . VAL A 1 160 ? -14.253 0.804 9.110 1.00 92.38 160 VAL A O 1
ATOM 1177 N N . LEU A 1 161 ? -12.535 0.457 7.711 1.00 91.88 161 LEU A N 1
ATOM 1178 C CA . LEU A 1 161 ? -13.321 0.668 6.489 1.00 91.88 161 LEU A CA 1
ATOM 1179 C C . LEU A 1 161 ? -14.462 -0.348 6.357 1.00 91.88 161 LEU A C 1
ATOM 1181 O O . LEU A 1 161 ? -15.571 0.004 5.945 1.00 91.88 161 LEU A O 1
ATOM 1185 N N . THR A 1 162 ? -14.222 -1.601 6.741 1.00 93.00 162 THR A N 1
ATOM 1186 C CA . THR A 1 162 ? -15.241 -2.657 6.737 1.00 93.00 162 THR A CA 1
ATOM 1187 C C . THR A 1 162 ? -16.336 -2.365 7.765 1.00 93.00 162 THR A C 1
ATOM 1189 O O . THR A 1 162 ? -17.520 -2.362 7.417 1.00 93.00 162 THR A O 1
ATOM 1192 N N . CYS A 1 163 ? -15.963 -2.030 9.001 1.00 94.31 163 CYS A N 1
ATOM 1193 C CA . CYS A 1 163 ? -16.888 -1.650 10.070 1.00 94.31 163 CYS A CA 1
ATOM 1194 C C . CYS A 1 163 ? -17.706 -0.403 9.710 1.00 94.31 163 CYS A C 1
ATOM 1196 O O . CYS A 1 163 ? -18.919 -0.369 9.934 1.00 94.31 163 CYS A O 1
ATOM 1198 N N . LEU A 1 164 ? -17.076 0.596 9.091 1.00 94.44 164 LEU A N 1
ATOM 1199 C CA . LEU A 1 164 ? -17.735 1.810 8.619 1.00 94.44 164 LEU A CA 1
ATOM 1200 C C . LEU A 1 164 ? -18.758 1.484 7.521 1.00 94.44 164 LEU A C 1
ATOM 1202 O O . LEU A 1 164 ? -19.907 1.920 7.591 1.00 94.44 164 LEU A O 1
ATOM 1206 N N . ASN A 1 165 ? -18.385 0.655 6.542 1.00 92.31 165 ASN A N 1
ATOM 1207 C CA . ASN A 1 165 ? -19.288 0.199 5.484 1.00 92.31 165 ASN A CA 1
ATOM 1208 C C . ASN A 1 165 ? -20.499 -0.567 6.035 1.00 92.31 165 ASN A C 1
ATOM 1210 O O . ASN A 1 165 ? -21.627 -0.350 5.582 1.00 92.31 165 ASN A O 1
ATOM 1214 N N . ILE A 1 166 ? -20.289 -1.453 7.012 1.00 93.38 166 ILE A N 1
ATOM 1215 C CA . ILE A 1 166 ? -21.377 -2.184 7.674 1.00 93.38 166 ILE A CA 1
ATOM 1216 C C . ILE A 1 166 ? -22.277 -1.204 8.430 1.00 93.38 166 ILE A C 1
ATOM 1218 O O . ILE A 1 166 ? -23.494 -1.224 8.242 1.00 93.38 166 ILE A O 1
ATOM 1222 N N . SER A 1 167 ? -21.688 -0.292 9.203 1.00 94.38 167 SER A N 1
ATOM 1223 C CA . SER A 1 167 ? -22.414 0.725 9.967 1.00 94.38 167 SER A CA 1
ATOM 1224 C C . SER A 1 167 ? -23.269 1.607 9.060 1.00 94.38 167 SER A C 1
ATOM 1226 O O . SER A 1 167 ? -24.452 1.796 9.330 1.00 94.38 167 SER A O 1
ATOM 1228 N N . PHE A 1 168 ? -22.738 2.065 7.922 1.00 94.81 168 PHE A N 1
ATOM 1229 C CA . PHE A 1 168 ? -23.507 2.830 6.938 1.00 94.81 168 PHE A CA 1
ATOM 1230 C C . PHE A 1 168 ? -24.660 2.033 6.329 1.00 94.81 168 PHE A C 1
ATOM 1232 O O . PHE A 1 168 ? -25.737 2.590 6.100 1.00 94.81 168 PHE A O 1
ATOM 1239 N N . ARG A 1 169 ? -24.477 0.732 6.075 1.00 91.75 169 ARG A N 1
ATOM 1240 C CA . ARG A 1 169 ? -25.568 -0.129 5.597 1.00 91.75 169 ARG A CA 1
ATOM 1241 C C . ARG A 1 169 ? -26.663 -0.253 6.647 1.00 91.75 169 ARG A C 1
ATOM 1243 O O . ARG A 1 169 ? -27.827 -0.044 6.312 1.00 91.75 169 ARG A O 1
ATOM 1250 N N . VAL A 1 170 ? -26.304 -0.535 7.898 1.00 94.44 170 VAL A N 1
ATOM 1251 C CA . VAL A 1 170 ? -27.261 -0.638 9.010 1.00 94.44 170 VAL A CA 1
ATOM 1252 C C . VAL A 1 170 ? -27.991 0.686 9.205 1.00 94.44 170 VAL A C 1
ATOM 1254 O O . VAL A 1 170 ? -29.219 0.706 9.235 1.00 94.44 170 VAL A O 1
ATOM 1257 N N . LEU A 1 171 ? -27.264 1.803 9.226 1.00 95.00 171 LEU A N 1
ATOM 1258 C CA . LEU A 1 171 ? -27.839 3.137 9.350 1.00 95.00 171 LEU A CA 1
ATOM 1259 C C . LEU A 1 171 ? -28.823 3.412 8.210 1.00 95.00 171 LEU A C 1
ATOM 1261 O O . LEU A 1 171 ? -29.953 3.824 8.449 1.00 95.00 171 LEU A O 1
ATOM 1265 N N . ARG A 1 172 ? -28.459 3.083 6.966 1.00 91.62 172 ARG A N 1
ATOM 1266 C CA . ARG A 1 172 ? -29.364 3.195 5.815 1.00 91.62 172 ARG A CA 1
ATOM 1267 C C . ARG A 1 172 ? -30.618 2.334 5.986 1.00 91.62 172 ARG A C 1
ATOM 1269 O O . ARG A 1 172 ? -31.701 2.799 5.637 1.00 91.62 172 ARG A O 1
ATOM 1276 N N . PHE A 1 173 ? -30.510 1.117 6.517 1.00 90.25 173 PHE A N 1
ATOM 1277 C CA . PHE A 1 173 ? -31.668 0.265 6.807 1.00 90.25 173 PHE A CA 1
ATOM 1278 C C . PHE A 1 173 ? -32.565 0.854 7.900 1.00 90.25 173 PHE A C 1
ATOM 1280 O O . PHE A 1 173 ? -33.785 0.883 7.734 1.00 90.25 173 PHE A O 1
ATOM 1287 N N . VAL A 1 174 ? -31.986 1.374 8.982 1.00 93.44 174 VAL A N 1
ATOM 1288 C CA . VAL A 1 174 ? -32.732 2.010 10.078 1.00 93.44 174 VAL A CA 1
ATOM 1289 C C . VAL A 1 174 ? -33.435 3.271 9.580 1.00 93.44 174 VAL A C 1
ATOM 1291 O O . VAL A 1 174 ? -34.649 3.390 9.720 1.00 93.44 174 VAL A O 1
ATOM 1294 N N . PHE A 1 175 ? -32.727 4.169 8.894 1.00 91.19 175 PHE A N 1
ATOM 1295 C CA . PHE A 1 175 ? -33.330 5.382 8.342 1.00 91.19 175 PHE A CA 1
ATOM 1296 C C . PHE A 1 175 ? -34.394 5.069 7.287 1.00 91.19 175 PHE A C 1
ATOM 1298 O O . PHE A 1 175 ? -35.469 5.663 7.313 1.00 91.19 175 PHE A O 1
ATOM 1305 N N . CYS A 1 176 ? -34.150 4.111 6.389 1.00 85.62 176 CYS A N 1
ATOM 1306 C CA . CYS A 1 176 ? -35.138 3.708 5.390 1.00 85.62 176 CYS A CA 1
ATOM 1307 C C . CYS A 1 176 ? -36.376 3.081 6.047 1.00 85.62 176 CYS A C 1
ATOM 1309 O O . CYS A 1 176 ? -37.497 3.455 5.722 1.00 85.62 176 CYS A O 1
ATOM 1311 N N . SER A 1 177 ? -36.204 2.176 7.014 1.00 86.25 177 SER A N 1
ATOM 1312 C CA . SER A 1 177 ? -37.329 1.521 7.691 1.00 86.25 177 SER A CA 1
ATOM 1313 C C . SER A 1 177 ? -38.153 2.495 8.536 1.00 86.25 177 SER A C 1
ATOM 1315 O O . SER A 1 177 ? -39.382 2.470 8.439 1.00 86.25 177 SER A O 1
ATOM 1317 N N . CYS A 1 178 ? -37.514 3.399 9.282 1.00 84.12 178 CYS A N 1
ATOM 1318 C CA . CYS A 1 178 ? -38.192 4.436 10.059 1.00 84.12 178 CYS A CA 1
ATOM 1319 C C . CYS A 1 178 ? -38.930 5.427 9.150 1.00 84.12 178 CYS A C 1
ATOM 1321 O O . CYS A 1 178 ? -40.123 5.665 9.340 1.00 84.12 178 CYS A O 1
ATOM 1323 N N . LEU A 1 179 ? -38.273 5.953 8.111 1.00 80.94 179 LEU A N 1
ATOM 1324 C CA . LEU A 1 179 ? -38.897 6.914 7.197 1.00 80.94 179 LEU A CA 1
ATOM 1325 C C . LEU A 1 179 ? -40.006 6.268 6.353 1.00 80.94 179 LEU A C 1
ATOM 1327 O O . LEU A 1 179 ? -41.061 6.872 6.167 1.00 80.94 179 LEU A O 1
ATOM 1331 N N . CYS A 1 180 ? -39.839 5.027 5.888 1.00 75.50 180 CYS A N 1
ATOM 1332 C CA . CYS A 1 180 ? -40.878 4.328 5.133 1.00 75.50 180 CYS A CA 1
ATOM 1333 C C . CYS A 1 180 ? -42.066 3.912 6.014 1.00 75.50 180 CYS A C 1
ATOM 1335 O O . CYS A 1 180 ? -43.208 4.052 5.576 1.00 75.50 180 CYS A O 1
ATOM 1337 N N . ARG A 1 181 ? -41.866 3.452 7.260 1.00 72.94 181 ARG A N 1
ATOM 1338 C CA . ARG A 1 181 ? -43.000 3.133 8.153 1.00 72.94 181 ARG A CA 1
ATOM 1339 C C . ARG A 1 181 ? -43.756 4.379 8.606 1.00 72.94 181 ARG A C 1
ATOM 1341 O O . ARG A 1 181 ? -44.986 4.338 8.621 1.00 72.94 181 ARG A O 1
ATOM 1348 N N . CYS A 1 182 ? -43.057 5.465 8.935 1.00 71.50 182 CYS A N 1
ATOM 1349 C CA . CYS A 1 182 ? -43.691 6.692 9.417 1.00 71.50 182 CYS A CA 1
ATOM 1350 C C . CYS A 1 182 ? -44.352 7.498 8.286 1.00 71.50 182 CYS A C 1
ATOM 1352 O O . CYS A 1 182 ? -45.457 8.007 8.471 1.00 71.50 182 CYS A O 1
ATOM 1354 N N . CYS A 1 183 ? -43.749 7.564 7.091 1.00 65.06 183 CYS A N 1
ATOM 1355 C CA . CYS A 1 183 ? -44.268 8.396 5.998 1.00 65.06 183 CYS A CA 1
ATOM 1356 C C . CYS A 1 183 ? -45.136 7.638 4.976 1.00 65.06 183 CYS A C 1
ATOM 1358 O O . CYS A 1 183 ? -45.984 8.259 4.334 1.00 65.06 183 CYS A O 1
ATOM 1360 N N . CYS A 1 184 ? -44.989 6.316 4.797 1.00 61.84 184 CYS A N 1
ATOM 1361 C CA . CYS A 1 184 ? -45.749 5.584 3.768 1.00 61.84 184 CYS A CA 1
ATOM 1362 C C . CYS A 1 184 ? -47.056 4.942 4.261 1.00 61.84 184 CYS A C 1
ATOM 1364 O O . CYS A 1 184 ? -47.885 4.587 3.424 1.00 61.84 184 CYS A O 1
ATOM 1366 N N . LYS A 1 185 ? -47.314 4.858 5.577 1.00 60.53 185 LYS A N 1
ATOM 1367 C CA . LYS A 1 185 ? -48.592 4.331 6.107 1.00 60.53 185 LYS A CA 1
ATOM 1368 C C . LYS A 1 185 ? -49.810 5.232 5.853 1.00 60.53 185 LYS A C 1
ATOM 1370 O O . LYS A 1 185 ? -50.931 4.752 5.949 1.00 60.53 185 LYS A O 1
ATOM 1375 N N . LYS A 1 186 ? -49.622 6.510 5.496 1.00 59.81 186 LYS A N 1
ATOM 1376 C CA . LYS A 1 186 ? -50.732 7.450 5.236 1.00 59.81 186 LYS A CA 1
AT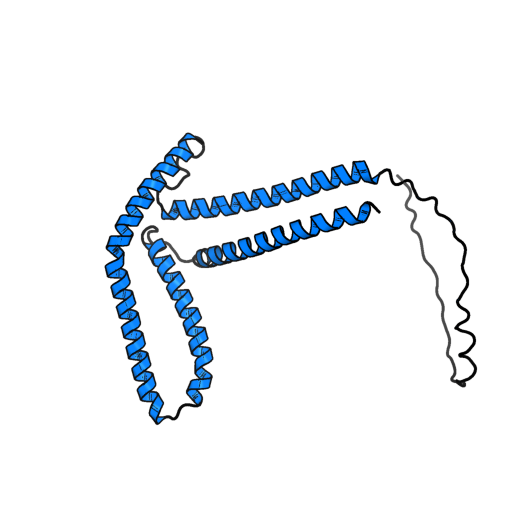OM 1377 C C . LYS A 1 186 ? -51.208 7.503 3.783 1.00 59.81 186 LYS A C 1
ATOM 1379 O O . LYS A 1 186 ? -52.101 8.287 3.472 1.00 59.81 186 LYS A O 1
ATOM 1384 N N . ARG A 1 187 ? -50.672 6.680 2.873 1.00 60.81 187 ARG A N 1
ATOM 1385 C CA . ARG A 1 187 ? -51.333 6.505 1.571 1.00 60.81 187 ARG A CA 1
ATOM 1386 C C . ARG A 1 187 ? -52.558 5.629 1.788 1.00 60.81 187 ARG A C 1
ATOM 1388 O O . ARG A 1 187 ? -52.458 4.408 1.762 1.00 60.81 187 ARG A O 1
ATOM 1395 N N . ALA A 1 188 ? -53.673 6.309 2.051 1.00 63.56 188 ALA A N 1
ATOM 1396 C CA . ALA A 1 188 ? -55.010 5.750 2.128 1.00 63.56 188 ALA A CA 1
ATOM 1397 C C . ALA A 1 188 ? -55.206 4.683 1.041 1.00 63.56 188 ALA A C 1
ATOM 1399 O O . ALA A 1 188 ? -54.711 4.879 -0.081 1.00 63.56 188 ALA A O 1
ATOM 1400 N N . PRO A 1 189 ? -55.898 3.567 1.343 1.00 63.91 189 PRO A N 1
ATOM 1401 C CA . PRO A 1 189 ? -56.298 2.634 0.308 1.00 63.91 189 PRO A CA 1
ATOM 1402 C C . PRO A 1 189 ? -57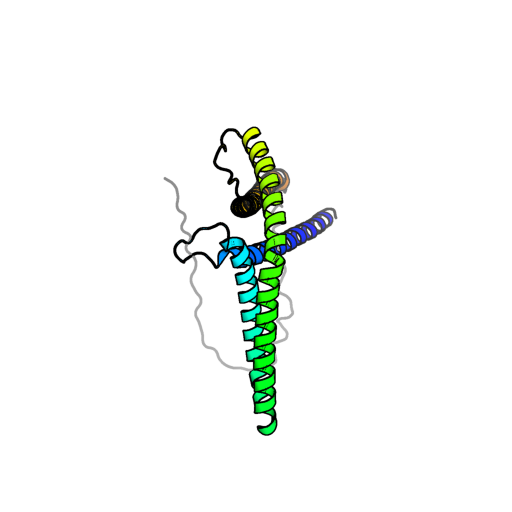.044 3.461 -0.730 1.00 63.91 189 PRO A C 1
ATOM 1404 O O . PRO A 1 189 ? -58.090 4.035 -0.437 1.00 63.91 189 PRO A O 1
ATOM 1407 N N . LYS A 1 190 ? -56.460 3.601 -1.925 1.00 62.88 190 LYS A N 1
ATOM 1408 C CA . LYS A 1 190 ? -57.220 4.091 -3.064 1.00 62.88 190 LYS A CA 1
ATOM 1409 C C . LYS A 1 190 ? -58.385 3.129 -3.144 1.00 62.88 190 LYS A C 1
ATOM 1411 O O . LYS A 1 190 ? -58.155 1.949 -3.420 1.00 62.88 190 LYS A O 1
ATOM 1416 N N . GLU A 1 191 ? -59.579 3.623 -2.818 1.00 61.53 191 GLU A N 1
ATOM 1417 C CA . GLU A 1 191 ? -60.823 2.935 -3.105 1.00 61.53 191 GLU A CA 1
ATOM 1418 C C . GLU A 1 191 ? -60.634 2.299 -4.469 1.00 61.53 191 GLU A C 1
ATOM 1420 O O . GLU A 1 191 ? -60.234 2.974 -5.430 1.00 61.53 191 GLU A O 1
ATOM 1425 N N . LYS A 1 192 ? -60.783 0.974 -4.512 1.00 61.62 192 LYS A N 1
ATOM 1426 C CA . LYS A 1 192 ? -60.843 0.243 -5.763 1.00 61.62 192 LYS A CA 1
ATOM 1427 C C . LYS A 1 192 ? -61.977 0.904 -6.535 1.00 61.62 192 LYS A C 1
ATOM 1429 O O . LYS A 1 192 ? -63.134 0.549 -6.348 1.00 61.62 192 LYS A O 1
ATOM 1434 N N . LYS A 1 193 ? -61.653 1.878 -7.388 1.00 59.34 193 LYS A N 1
ATOM 1435 C CA . LYS A 1 193 ? -62.512 2.238 -8.500 1.00 59.34 193 LYS A CA 1
ATOM 1436 C C . LYS A 1 193 ? -62.540 0.978 -9.341 1.00 59.34 193 LYS A C 1
ATOM 1438 O O . LYS A 1 193 ? -61.637 0.736 -10.138 1.00 59.34 193 LYS A O 1
ATOM 1443 N N . VAL A 1 194 ? -63.541 0.150 -9.056 1.00 57.81 194 VAL A N 1
ATOM 1444 C CA . VAL A 1 194 ? -64.206 -0.699 -10.028 1.00 57.81 194 VAL A CA 1
ATOM 1445 C C . VAL A 1 194 ? -64.435 0.221 -11.220 1.00 57.81 194 VAL A C 1
ATOM 1447 O O . VAL A 1 194 ? -65.300 1.087 -11.194 1.00 57.81 194 VAL A O 1
ATOM 1450 N N . LYS A 1 195 ? -63.513 0.183 -12.176 1.00 56.41 195 LYS A N 1
ATOM 1451 C CA . LYS A 1 195 ? -63.695 0.796 -13.479 1.00 56.41 195 LYS A CA 1
ATOM 1452 C C . LYS A 1 195 ? -63.836 -0.369 -14.424 1.00 56.41 195 LYS A C 1
ATOM 1454 O O . LYS A 1 195 ? -62.849 -0.990 -14.808 1.00 56.41 195 LYS A O 1
ATOM 1459 N N . ASP A 1 196 ? -65.105 -0.697 -14.618 1.00 57.19 196 ASP A N 1
ATOM 1460 C CA . ASP A 1 196 ? -65.718 -0.990 -15.901 1.00 57.19 196 ASP A CA 1
ATOM 1461 C C . ASP A 1 196 ? -64.752 -1.404 -17.005 1.00 57.19 196 ASP A C 1
ATOM 1463 O O . ASP A 1 196 ? -63.962 -0.610 -17.525 1.00 57.19 196 ASP A O 1
ATOM 1467 N N . VAL A 1 197 ? -64.895 -2.677 -17.370 1.00 57.66 197 VAL A N 1
ATOM 1468 C CA . VAL A 1 197 ? -65.005 -3.150 -18.751 1.00 57.66 197 VAL A CA 1
ATOM 1469 C C . VAL A 1 197 ? -64.942 -1.994 -19.757 1.00 57.66 197 VAL A C 1
ATOM 1471 O O . VAL A 1 197 ? -65.909 -1.253 -19.929 1.00 57.66 197 VAL A O 1
ATOM 1474 N N . LYS A 1 198 ? -63.808 -1.856 -20.453 1.00 56.19 198 LYS A N 1
ATOM 1475 C CA . LYS A 1 198 ? -63.767 -1.141 -21.733 1.00 56.19 198 LYS A CA 1
ATOM 1476 C C . LYS A 1 198 ? -63.519 -2.148 -22.866 1.00 56.19 198 LYS A C 1
ATOM 1478 O O . LYS A 1 198 ? -62.721 -3.064 -22.667 1.00 56.19 198 LYS A O 1
ATOM 1483 N N . PRO A 1 199 ? -64.229 -2.011 -24.002 1.00 57.59 199 PRO A N 1
ATOM 1484 C CA . PRO A 1 199 ? -64.445 -3.073 -24.978 1.00 57.59 199 PRO A CA 1
ATOM 1485 C C . PRO A 1 199 ? -63.206 -3.419 -25.798 1.00 57.59 199 PRO A C 1
ATOM 1487 O O . PRO A 1 199 ? -62.301 -2.605 -25.983 1.00 57.59 199 PRO A O 1
ATOM 1490 N N . VAL A 1 200 ? -63.248 -4.635 -26.337 1.00 60.75 200 VAL A N 1
ATOM 1491 C CA . VAL A 1 200 ? -62.365 -5.180 -27.370 1.00 60.75 200 VAL A CA 1
ATOM 1492 C C . VAL A 1 200 ? -62.180 -4.172 -28.522 1.00 60.75 200 VAL A C 1
ATOM 1494 O O . VAL A 1 200 ? -63.166 -3.595 -28.985 1.00 60.75 200 VAL A O 1
ATOM 1497 N N . PRO A 1 201 ? -60.945 -3.943 -29.005 1.00 54.78 201 PRO A N 1
ATOM 1498 C CA . PRO A 1 201 ? -60.690 -3.072 -30.147 1.00 54.78 201 PRO A CA 1
ATOM 1499 C C . PRO A 1 201 ? -61.279 -3.660 -31.440 1.00 54.78 201 PRO A C 1
ATOM 1501 O O . PRO A 1 201 ? -61.067 -4.826 -31.765 1.00 54.78 201 PRO A O 1
ATOM 1504 N N . ALA A 1 202 ? -61.968 -2.822 -32.218 1.00 59.69 202 ALA A N 1
ATOM 1505 C CA . ALA A 1 202 ? -62.598 -3.146 -33.505 1.00 59.69 202 ALA A CA 1
ATOM 1506 C C . ALA A 1 202 ? -61.606 -3.439 -34.658 1.00 59.69 202 ALA A C 1
ATOM 1508 O O . ALA A 1 202 ? -61.955 -3.326 -35.829 1.00 59.69 202 ALA A O 1
ATOM 1509 N N . SER A 1 203 ? -60.360 -3.809 -34.357 1.00 56.00 203 SER A N 1
ATOM 1510 C CA . SER A 1 203 ? -59.320 -4.100 -35.352 1.00 56.00 203 SER A CA 1
ATOM 1511 C C . SER A 1 203 ? -59.203 -5.587 -35.709 1.00 56.00 203 SER A C 1
ATOM 1513 O O . SER A 1 203 ? -58.286 -5.958 -36.432 1.00 56.00 203 SER A O 1
ATOM 1515 N N . VAL A 1 204 ? -60.113 -6.443 -35.227 1.00 55.12 204 VAL A N 1
ATOM 1516 C CA . VAL A 1 204 ? -60.087 -7.899 -35.491 1.00 55.12 204 VAL A CA 1
ATOM 1517 C C . VAL A 1 204 ? -61.134 -8.344 -36.530 1.00 55.12 204 VAL A C 1
ATOM 1519 O O . VAL A 1 204 ? -61.042 -9.447 -37.045 1.00 55.12 204 VAL A O 1
ATOM 1522 N N . GLN A 1 205 ? -62.074 -7.490 -36.955 1.00 55.03 205 GLN A N 1
ATOM 1523 C CA . GLN A 1 205 ? -63.136 -7.888 -37.904 1.00 55.03 205 GLN A CA 1
ATOM 1524 C C . GLN A 1 205 ? -62.822 -7.664 -39.396 1.00 55.03 205 GLN A C 1
ATOM 1526 O O . GLN A 1 205 ? -63.709 -7.800 -40.233 1.00 55.03 205 GLN A O 1
ATOM 1531 N N . LYS A 1 206 ? -61.577 -7.341 -39.773 1.00 51.84 206 LYS A N 1
ATOM 1532 C CA . LYS A 1 206 ? -61.217 -7.125 -41.191 1.00 51.84 206 LYS A CA 1
ATOM 1533 C C . LYS A 1 206 ? -60.021 -7.946 -41.682 1.00 51.84 206 LYS A C 1
ATOM 1535 O O . LYS A 1 206 ? -59.334 -7.526 -42.605 1.00 51.84 206 LYS A O 1
ATOM 1540 N N . ALA A 1 207 ? -59.792 -9.113 -41.077 1.00 51.09 207 ALA A N 1
ATOM 1541 C CA . ALA A 1 207 ? -58.775 -10.076 -41.514 1.00 51.09 207 ALA A CA 1
ATOM 1542 C C . ALA A 1 207 ? -59.332 -11.485 -41.828 1.00 51.09 207 ALA A C 1
ATOM 1544 O O . ALA A 1 207 ? -58.559 -12.386 -42.125 1.00 51.09 207 ALA A O 1
ATOM 1545 N N . GLU A 1 208 ? -60.657 -11.680 -41.838 1.00 49.72 208 GLU A N 1
ATOM 1546 C CA . GLU A 1 208 ? -61.313 -12.966 -42.161 1.00 49.72 208 GLU A CA 1
ATOM 1547 C C . GLU A 1 208 ? -62.027 -12.952 -43.528 1.00 49.72 208 GLU A C 1
ATOM 1549 O O . GLU A 1 208 ? -63.136 -13.452 -43.679 1.00 49.72 208 GLU A O 1
ATOM 1554 N N . ALA A 1 209 ? -61.400 -12.373 -44.557 1.00 53.97 209 ALA A N 1
ATOM 1555 C CA . ALA A 1 209 ? -61.885 -12.502 -45.942 1.00 53.97 209 ALA A CA 1
ATOM 1556 C C . ALA A 1 209 ? -60.820 -12.990 -46.938 1.00 53.97 209 ALA A C 1
ATOM 1558 O O . ALA A 1 209 ? -61.110 -13.140 -48.120 1.00 53.97 209 ALA A O 1
ATOM 1559 N N . ALA A 1 210 ? -59.595 -13.267 -46.489 1.00 54.91 210 ALA A N 1
ATOM 1560 C CA . ALA A 1 210 ? -58.523 -13.688 -47.383 1.00 54.91 210 ALA A CA 1
ATOM 1561 C C . ALA A 1 210 ? -57.573 -14.673 -46.702 1.00 54.91 210 ALA A C 1
ATOM 1563 O O . ALA A 1 210 ? -56.389 -14.398 -46.576 1.00 54.91 210 ALA A O 1
ATOM 1564 N N . MET A 1 211 ? -58.083 -15.820 -46.255 1.00 49.41 211 MET A N 1
ATOM 1565 C CA . MET A 1 211 ? -57.294 -17.052 -46.260 1.00 49.41 211 MET A CA 1
ATOM 1566 C C . MET A 1 211 ? -58.211 -18.254 -46.074 1.00 49.41 211 MET A C 1
ATOM 1568 O O . MET A 1 211 ? -58.834 -18.457 -45.035 1.00 49.41 211 MET A O 1
ATOM 1572 N N . GLY A 1 212 ? -58.323 -19.023 -47.151 1.00 48.00 212 GLY A N 1
ATOM 1573 C CA . GLY A 1 212 ? -59.083 -20.250 -47.187 1.00 48.00 212 GLY A CA 1
ATOM 1574 C C . GLY A 1 212 ? -58.563 -21.281 -46.189 1.00 48.00 212 GLY A C 1
ATOM 1575 O O . GLY A 1 212 ? -57.367 -21.523 -46.070 1.00 48.00 212 GLY A O 1
ATOM 1576 N N . LYS A 1 213 ? -59.522 -21.929 -45.532 1.00 55.03 213 LYS A N 1
ATOM 1577 C CA . LYS A 1 213 ? -59.698 -23.383 -45.576 1.00 55.03 213 LYS A CA 1
ATOM 1578 C C . LYS A 1 213 ? -58.394 -24.192 -45.451 1.00 55.03 213 LYS A C 1
ATOM 1580 O O . LYS A 1 213 ? -57.868 -24.705 -46.435 1.00 55.03 213 LYS A O 1
ATOM 1585 N N . LYS A 1 214 ? -57.954 -24.416 -44.213 1.00 52.12 214 LYS A N 1
ATOM 1586 C CA . LYS A 1 214 ? -57.337 -25.695 -43.851 1.00 52.12 214 LYS A CA 1
ATOM 1587 C C . LYS A 1 214 ? -57.767 -26.113 -42.452 1.00 52.12 214 LYS A C 1
ATOM 1589 O O . LYS A 1 214 ? -57.914 -25.293 -41.553 1.00 52.12 214 LYS A O 1
ATOM 1594 N N . GLU A 1 215 ? -58.092 -27.390 -42.374 1.00 51.69 215 GLU A N 1
ATOM 1595 C CA . GLU A 1 215 ? -58.908 -28.048 -41.368 1.00 51.69 215 GLU A CA 1
ATOM 1596 C C . GLU A 1 215 ? -58.267 -28.118 -39.978 1.00 51.69 215 GLU A C 1
ATOM 1598 O O . GLU A 1 215 ? -57.049 -28.122 -39.811 1.00 51.69 215 GLU A O 1
ATOM 1603 N N . ALA A 1 216 ? -59.152 -28.215 -38.985 1.00 55.25 216 ALA A N 1
ATOM 1604 C CA . ALA A 1 216 ? -58.877 -28.597 -37.604 1.00 55.25 216 ALA A CA 1
ATOM 1605 C C . ALA A 1 216 ? -58.289 -30.029 -37.505 1.00 55.25 216 ALA A C 1
ATOM 1607 O O . ALA A 1 216 ? -58.432 -30.813 -38.443 1.00 55.25 216 ALA A O 1
ATOM 1608 N N . PRO A 1 217 ? -57.704 -30.423 -36.355 1.00 55.94 217 PRO A N 1
ATOM 1609 C CA . PRO A 1 217 ? -58.530 -30.933 -35.249 1.00 55.94 217 PRO A CA 1
ATOM 1610 C C . PRO A 1 217 ? -58.195 -30.273 -33.895 1.00 55.94 217 PRO A C 1
ATOM 1612 O O . PRO A 1 217 ? -57.042 -30.013 -33.573 1.00 55.94 217 PRO A O 1
ATOM 1615 N N . LYS A 1 218 ? -59.217 -29.824 -33.151 1.00 50.78 218 LYS A N 1
ATOM 1616 C CA . LYS A 1 218 ? -59.886 -30.536 -32.030 1.00 50.78 218 LYS A CA 1
ATOM 1617 C C . LYS A 1 218 ? -58.963 -30.759 -30.820 1.00 50.78 218 LYS A C 1
ATOM 1619 O O . LYS A 1 218 ? -58.108 -31.626 -30.846 1.00 50.78 218 LYS A O 1
ATOM 1624 N N . ALA A 1 219 ? -59.146 -29.926 -29.788 1.00 51.38 219 ALA A N 1
ATOM 1625 C CA . ALA A 1 219 ? -59.742 -30.292 -28.485 1.00 51.38 219 ALA A CA 1
ATOM 1626 C C . ALA A 1 219 ? -58.718 -30.958 -27.531 1.00 51.38 219 ALA A C 1
ATOM 1628 O O . ALA A 1 219 ? -58.018 -31.873 -27.920 1.00 51.38 219 ALA A O 1
ATOM 1629 N N . ALA A 1 220 ? -58.543 -30.547 -26.275 1.00 54.59 220 ALA A N 1
ATOM 1630 C CA . ALA A 1 220 ? -59.575 -30.269 -25.289 1.00 54.59 220 ALA A CA 1
ATOM 1631 C C . ALA A 1 220 ? -59.138 -29.234 -24.231 1.00 54.59 220 ALA A C 1
ATOM 1633 O O . ALA A 1 220 ? -57.967 -29.093 -23.889 1.00 54.59 220 ALA A O 1
ATOM 1634 N N . ASN A 1 221 ? -60.147 -28.532 -23.722 1.00 58.09 221 ASN A N 1
ATOM 1635 C CA . ASN A 1 221 ? -60.118 -27.603 -22.593 1.00 58.09 221 ASN A CA 1
ATOM 1636 C C . ASN A 1 221 ? -60.178 -28.372 -21.230 1.00 58.09 221 ASN A C 1
ATOM 1638 O O . ASN A 1 221 ? -60.271 -29.598 -21.238 1.00 58.09 221 ASN A O 1
ATOM 1642 N N . PRO A 1 222 ? -60.119 -27.683 -20.066 1.00 70.25 222 PRO A N 1
ATOM 1643 C CA . PRO A 1 222 ? -59.432 -28.089 -18.826 1.00 70.25 222 PRO A CA 1
ATOM 1644 C C . PRO A 1 222 ? -60.369 -28.661 -17.734 1.00 70.25 222 PRO A C 1
ATOM 1646 O O . PRO A 1 222 ? -61.575 -28.769 -17.946 1.00 70.25 222 PRO A O 1
ATOM 1649 N N . PRO A 1 223 ? -59.858 -28.926 -16.512 1.00 56.50 223 PRO A N 1
ATOM 1650 C CA . PRO A 1 223 ? -60.382 -28.191 -15.343 1.00 56.50 223 PRO A CA 1
ATOM 1651 C C . PRO A 1 223 ? -59.280 -27.821 -14.319 1.00 56.50 223 PRO A C 1
ATOM 1653 O O . PRO A 1 223 ? -58.406 -28.614 -14.002 1.00 56.50 223 PRO A O 1
ATOM 1656 N N . LYS A 1 224 ? -59.172 -26.542 -13.940 1.00 54.81 224 LYS A N 1
ATOM 1657 C CA . LYS A 1 224 ? -59.712 -25.867 -12.732 1.00 54.81 224 LYS A CA 1
ATOM 1658 C C . LYS A 1 224 ? -58.920 -26.061 -11.414 1.00 54.81 224 LYS A C 1
ATOM 1660 O O . LYS A 1 224 ? -58.384 -27.128 -11.149 1.00 54.81 224 LYS A O 1
ATOM 1665 N N . PRO A 1 225 ? -58.859 -25.000 -10.579 1.00 62.91 225 PRO A N 1
ATOM 1666 C CA . PRO A 1 225 ? -57.984 -24.886 -9.417 1.00 62.91 225 PRO A CA 1
ATOM 1667 C C . PRO A 1 225 ? -58.648 -25.424 -8.144 1.00 62.91 225 PRO A C 1
ATOM 1669 O O . PRO A 1 225 ? -59.847 -25.237 -7.943 1.00 62.91 225 PRO A O 1
ATOM 1672 N N . HIS A 1 226 ? -57.858 -25.987 -7.228 1.00 53.88 226 HIS A N 1
ATOM 1673 C CA . HIS A 1 226 ? -58.306 -26.252 -5.862 1.00 53.88 226 HIS A CA 1
ATOM 1674 C C . HIS A 1 226 ? -57.557 -25.387 -4.851 1.00 53.88 226 HIS A C 1
ATOM 1676 O O . HIS A 1 226 ? -56.372 -25.565 -4.577 1.00 53.88 226 HIS A O 1
ATOM 1682 N N . SER A 1 227 ? -58.311 -24.462 -4.260 1.00 57.91 227 SER A N 1
ATOM 1683 C CA . SER A 1 227 ? -57.999 -23.810 -2.996 1.00 57.91 227 SER A CA 1
ATOM 1684 C C . SER A 1 227 ? -57.878 -24.843 -1.873 1.00 57.91 227 SER A C 1
ATOM 1686 O O . SER A 1 227 ? -58.801 -25.637 -1.677 1.00 57.91 227 SER A O 1
ATOM 1688 N N . LYS A 1 228 ? -56.824 -24.767 -1.057 1.00 59.47 228 LYS A N 1
ATOM 1689 C CA . LYS A 1 228 ? -56.842 -25.316 0.305 1.00 59.47 228 LYS A CA 1
ATOM 1690 C C . LYS A 1 228 ? -56.863 -24.180 1.320 1.00 59.47 228 LYS A C 1
ATOM 1692 O O . LYS A 1 228 ? -55.853 -23.574 1.654 1.00 59.47 228 LYS A O 1
ATOM 1697 N N . LYS A 1 229 ? -58.080 -23.935 1.799 1.00 54.94 229 LYS A N 1
ATOM 1698 C CA . LYS A 1 229 ? -58.427 -23.304 3.070 1.00 54.94 229 LYS A CA 1
ATOM 1699 C C . LYS A 1 229 ? -57.890 -24.218 4.183 1.00 54.94 229 LYS A C 1
ATOM 1701 O O . LYS A 1 229 ? -58.290 -25.378 4.237 1.00 54.94 229 LYS A O 1
ATOM 1706 N N . LYS A 1 230 ? -56.992 -23.738 5.046 1.00 57.88 230 LYS A N 1
ATOM 1707 C CA . LYS A 1 230 ? -56.662 -24.422 6.306 1.00 57.88 230 LYS A CA 1
ATOM 1708 C C . LYS A 1 230 ? -57.058 -23.502 7.454 1.00 57.88 230 LYS A C 1
ATOM 1710 O O . LYS A 1 230 ? -56.472 -22.441 7.641 1.00 57.88 230 LYS A O 1
ATOM 1715 N N . GLN A 1 231 ? -58.143 -23.891 8.116 1.00 57.28 231 GLN A N 1
ATOM 1716 C CA . GLN A 1 231 ? -58.607 -23.329 9.374 1.00 57.28 231 GLN A CA 1
ATOM 1717 C C . GLN A 1 231 ? -57.754 -23.851 10.537 1.00 57.28 231 GLN A C 1
ATOM 1719 O O . GLN A 1 231 ? -57.186 -24.940 10.466 1.00 57.28 231 GLN A O 1
ATOM 1724 N N . ALA A 1 232 ? -57.715 -22.995 11.554 1.00 61.06 232 ALA A N 1
ATOM 1725 C CA . ALA A 1 232 ? -57.367 -23.144 12.960 1.00 61.06 232 ALA A CA 1
ATOM 1726 C C . ALA A 1 232 ? -57.148 -24.551 13.543 1.00 61.06 232 ALA A C 1
ATOM 1728 O O . ALA A 1 232 ? -57.951 -25.466 13.352 1.00 61.06 232 ALA A O 1
ATOM 1729 N N . LYS A 1 233 ? -56.158 -24.618 14.433 1.00 58.41 233 LYS A N 1
ATOM 1730 C CA . LYS A 1 233 ? -56.414 -24.967 15.829 1.00 58.41 233 LYS A CA 1
ATOM 1731 C C . LYS A 1 233 ? -55.575 -24.059 16.721 1.00 58.41 233 LYS A C 1
ATOM 1733 O O . LYS A 1 233 ? -54.447 -23.741 16.284 1.00 58.41 233 LYS A O 1
#

Radius of gyration: 35.92 Å; Cα contacts (8 Å, |Δi|>4): 31; chains: 1; bounding box: 90×49×76 Å

Secondary structure (DSSP, 8-state):
-GGGSTTHHHHHHHHHHHHHHHHHHHHHHHHHHHHS---S----TTTHHHHHHHHHHHHHHHHHHHHHHHHHHHHHTTS-HHHHHHHHHHHHHHHHHHHHHHHHHHHHHHHHHHHHHHHHHHHHHHHHHHHHHH-GGGTTTS--SHHHHHHHHHHHHHHHHHHHHHHHHHHHHHHHHHHHHHHHTTS-----------PPPTTSTTSSSS-----------------------

Foldseek 3Di:
DPVVVVVVVVVVVVVVVVVVVVVVVVLVVVVVLVVPPPDDDDDDPAVVVVVSVVVSVVVVVVVVVVVVCVVCVVVVVPDDPVCPVVVVVVVVVVVVVVVVVVVVCCVVCVVVVVVVQVVLLVVLQVVVVVVCVVPVVCVPVQDSHNVSNVVVVSVVVVVVVVVVVVVVVVVCVVVCVVCCVVPVVPPPPPPPPPDDDDDDDPPPPPPPPPDDDDDDDDDDDDDDDDDDDDDDD

Solvent-accessible surface area (backbone atoms only — not comparable to full-atom values): 14372 Å² total; per-residue (Å²): 128,78,80,68,67,66,62,62,65,54,57,59,55,52,50,53,51,50,52,51,48,51,50,48,49,52,52,48,50,57,45,46,70,65,57,77,81,76,86,78,83,90,72,80,85,71,68,45,63,66,53,44,54,50,44,48,52,49,50,52,50,48,54,50,46,53,53,50,50,66,66,42,51,77,57,56,72,76,52,61,75,87,52,49,63,61,49,52,55,50,50,54,52,50,51,52,52,53,52,50,52,51,54,51,47,54,64,66,40,49,69,56,50,54,56,50,49,56,54,44,29,54,53,36,40,54,53,45,54,53,50,30,68,77,35,68,91,46,61,88,70,64,57,57,49,46,70,58,34,51,54,51,50,51,50,50,50,54,49,51,53,50,52,49,53,51,49,53,51,52,49,50,51,51,53,48,51,53,51,47,58,70,64,54,70,72,66,66,82,74,73,80,73,82,72,73,92,75,79,83,73,87,81,69,84,82,71,87,86,79,76,81,91,77,82,83,85,81,88,82,86,88,84,87,88,82,86,81,85,81,80,87,132